Protein AF-A0A3Q0J6C9-F1 (afdb_monomer_lite)

Sequence (181 aa):
MTAKGCLFQTIAQSQFVSGPNVGDMFIWMPKEHLYVVVYLVTVMHSMQAGYMDKAQKYTDKALLQIEKLKIVDNKPILSVFQLMLLEHIVMCRLVMGNKSIALQEMSQVISLCHQHPPLLVTHRPQLHTLLGLYAMSMNCMEAAEAQFTAALRLSQERELWTFANLNLAIVYLLALFAKVG

Radius of gyration: 17.39 Å; chains: 1; bounding box: 53×28×51 Å

InterPro domains:
  IPR011990 Tetratricopeptide-like helical domain superfamily [G3DSA:1.25.40.10] (35-175)
  IPR011990 Tetratricopeptide-like helical domain superfamily [SSF48452] (46-173)
  IPR019440 Chromatid cohesion factor MAU2 [PF10345] (26-171)
  IPR019440 Chromatid cohesion factor MAU2 [PTHR21394] (14-175)

Foldseek 3Di:
DPLVVCVVCLLVVPPPQDDPDPVSNPCRDPPLVVLLVVLLVQLVVCVVVVNLVSNVVSLVVSVVSLVVVCVVPNDPVSLVSNLSSLLSNLVSCLVVLVLVVSVVSLVVNVVSCVVPVVCCLVCVLSNLQSQLSSCVSVVVLVSNLVSLVSSCVSDPDPVSNVVSVVSNVVSVVVVVVVVPD

Structure (mmCIF, N/CA/C/O backbone):
data_AF-A0A3Q0J6C9-F1
#
_entry.id   AF-A0A3Q0J6C9-F1
#
loop_
_atom_site.group_PDB
_atom_site.id
_atom_site.type_symbol
_atom_site.label_atom_id
_atom_site.label_alt_id
_atom_site.label_comp_id
_atom_site.label_asym_id
_atom_site.label_entity_id
_atom_site.label_seq_id
_atom_site.pdbx_PDB_ins_code
_atom_site.Cartn_x
_atom_site.Cartn_y
_atom_site.Cartn_z
_atom_site.occupancy
_atom_site.B_iso_or_equiv
_atom_site.auth_seq_id
_atom_site.auth_comp_id
_atom_site.auth_asym_id
_atom_site.auth_atom_id
_atom_site.pdbx_PDB_model_num
ATOM 1 N N . MET A 1 1 ? 0.441 11.349 -5.020 1.00 43.16 1 MET A N 1
ATOM 2 C CA . MET A 1 1 ? -0.636 10.578 -4.363 1.00 43.16 1 MET A CA 1
ATOM 3 C C . MET A 1 1 ? -1.358 11.514 -3.422 1.00 43.16 1 MET A C 1
ATOM 5 O O . MET A 1 1 ? -0.793 11.869 -2.397 1.00 43.16 1 MET A O 1
ATOM 9 N N . THR A 1 2 ? -2.549 11.992 -3.759 1.00 37.34 2 THR A N 1
ATOM 10 C CA . THR A 1 2 ? -3.310 12.860 -2.856 1.00 37.34 2 THR A CA 1
ATOM 11 C C . THR A 1 2 ? -4.048 11.980 -1.859 1.00 37.34 2 THR A C 1
ATOM 13 O O . THR A 1 2 ? -5.250 11.782 -1.912 1.00 37.34 2 THR A O 1
ATOM 16 N N . ALA A 1 3 ? -3.273 11.502 -0.884 1.00 43.09 3 ALA A N 1
ATOM 17 C CA . ALA A 1 3 ? -3.651 10.809 0.346 1.00 43.09 3 ALA A CA 1
ATOM 18 C C . ALA A 1 3 ? -5.020 11.174 0.962 1.00 43.09 3 ALA A C 1
ATOM 20 O O . ALA A 1 3 ? -5.646 10.358 1.629 1.00 43.09 3 ALA A O 1
ATOM 21 N N . LYS A 1 4 ? -5.493 12.401 0.736 1.00 39.81 4 LYS A N 1
ATOM 22 C CA . LYS A 1 4 ? -6.787 12.901 1.192 1.00 39.81 4 LYS A CA 1
ATOM 23 C C . LYS A 1 4 ? -7.978 12.279 0.451 1.00 39.81 4 LYS A C 1
ATOM 25 O O . LYS A 1 4 ? -8.941 11.928 1.116 1.00 39.81 4 LYS A O 1
ATOM 30 N N . GLY A 1 5 ? -7.926 12.109 -0.873 1.00 39.78 5 GLY A N 1
ATOM 31 C CA . GLY A 1 5 ? -9.060 11.587 -1.649 1.00 39.78 5 GLY A CA 1
ATOM 32 C C . GLY A 1 5 ? -9.396 10.147 -1.259 1.00 39.78 5 GLY A C 1
ATOM 33 O O . GLY A 1 5 ? -10.501 9.863 -0.808 1.00 39.78 5 GLY A O 1
ATOM 34 N N . CYS A 1 6 ? -8.389 9.270 -1.300 1.00 47.00 6 CYS A N 1
ATOM 35 C CA . CYS A 1 6 ? -8.535 7.855 -0.956 1.00 47.00 6 CYS A CA 1
ATOM 36 C C . CYS A 1 6 ? -8.915 7.631 0.520 1.00 47.00 6 CYS A C 1
ATOM 38 O O . CYS A 1 6 ? -9.760 6.791 0.808 1.00 47.00 6 CYS A O 1
ATOM 40 N N . LEU A 1 7 ? -8.368 8.409 1.465 1.00 55.19 7 LEU A N 1
ATOM 41 C CA . LEU A 1 7 ? -8.702 8.276 2.889 1.00 55.19 7 LEU A CA 1
ATOM 42 C C . LEU A 1 7 ? -10.156 8.657 3.188 1.00 55.19 7 LEU A C 1
ATOM 44 O O . LEU A 1 7 ? -10.863 7.885 3.828 1.00 55.19 7 LEU A O 1
ATOM 48 N N . PHE A 1 8 ? -10.619 9.817 2.714 1.00 51.31 8 PHE A N 1
ATOM 49 C CA . PHE A 1 8 ? -12.002 10.243 2.942 1.00 51.31 8 PHE A CA 1
ATOM 50 C C . PHE A 1 8 ? -13.001 9.356 2.196 1.00 51.31 8 PHE A C 1
ATOM 52 O O . PHE A 1 8 ? -14.048 9.049 2.751 1.00 51.31 8 PHE A O 1
ATOM 59 N N . GLN A 1 9 ? -12.671 8.894 0.989 1.00 49.59 9 GLN A N 1
ATOM 60 C CA . GLN A 1 9 ? -13.521 7.995 0.209 1.00 49.59 9 GLN A CA 1
ATOM 61 C C . GLN A 1 9 ? -13.589 6.595 0.832 1.00 49.59 9 GLN A C 1
ATOM 63 O O . GLN A 1 9 ? -14.680 6.056 0.976 1.00 49.59 9 GLN A O 1
ATOM 68 N N . THR A 1 10 ? -12.470 6.057 1.327 1.00 51.88 10 THR A N 1
ATOM 69 C CA . THR A 1 10 ? -12.436 4.767 2.043 1.00 51.88 10 THR A CA 1
ATOM 70 C C . THR A 1 10 ? -13.189 4.842 3.376 1.00 51.88 10 THR A C 1
ATOM 72 O O . THR A 1 10 ? -13.945 3.929 3.708 1.00 51.88 10 THR A O 1
ATOM 75 N N . ILE A 1 11 ? -13.047 5.945 4.125 1.00 55.62 11 ILE A N 1
ATOM 76 C CA . ILE A 1 11 ? -13.793 6.189 5.374 1.00 55.62 11 ILE A CA 1
ATOM 77 C C . ILE A 1 11 ? -15.290 6.420 5.101 1.00 55.62 11 ILE A C 1
ATOM 79 O O . ILE A 1 11 ? -16.121 5.954 5.868 1.00 55.62 11 ILE A O 1
ATOM 83 N N . ALA A 1 12 ? -15.657 7.106 4.015 1.00 49.06 12 ALA A N 1
ATOM 84 C CA . ALA A 1 12 ? -17.055 7.367 3.664 1.00 49.06 12 ALA A CA 1
ATOM 85 C C . ALA A 1 12 ? -17.769 6.142 3.062 1.00 49.06 12 ALA A C 1
ATOM 87 O O . ALA A 1 12 ? -18.968 5.970 3.264 1.00 49.06 12 ALA A O 1
ATOM 88 N N . GLN A 1 13 ? -17.050 5.288 2.326 1.00 47.22 13 GLN A N 1
ATOM 89 C CA . GLN A 1 13 ? -17.581 4.044 1.756 1.00 47.22 13 GLN A CA 1
ATOM 90 C C . GLN A 1 13 ? -17.676 2.914 2.787 1.00 47.22 13 GLN A C 1
ATOM 92 O O . GLN A 1 13 ? -18.480 1.994 2.623 1.00 47.22 13 GLN A O 1
ATOM 97 N N . SER A 1 14 ? -16.894 2.968 3.869 1.00 50.50 14 SER A N 1
ATOM 98 C CA . SER A 1 14 ? -17.148 2.118 5.027 1.00 50.50 14 SER A CA 1
ATOM 99 C C . SER A 1 14 ? -18.405 2.654 5.720 1.00 50.50 14 SER A C 1
ATOM 101 O O . SER A 1 14 ? -18.372 3.705 6.342 1.00 50.50 14 SER A O 1
ATOM 103 N N . GLN A 1 15 ? -19.529 1.942 5.572 1.00 46.94 15 GLN A N 1
ATOM 104 C CA . GLN A 1 15 ? -20.904 2.263 6.023 1.00 46.94 15 GLN A CA 1
ATOM 105 C C . GLN A 1 15 ? -21.091 2.580 7.534 1.00 46.94 15 GLN A C 1
ATOM 107 O O . GLN A 1 15 ? -22.192 2.492 8.064 1.00 46.94 15 GLN A O 1
ATOM 112 N N . PHE A 1 16 ? -20.041 2.941 8.264 1.00 49.75 16 PHE A N 1
ATOM 113 C CA . PHE A 1 16 ? -20.002 3.109 9.715 1.00 49.75 16 PHE A CA 1
ATOM 114 C C . PHE A 1 16 ? -20.104 4.568 10.191 1.00 49.75 16 PHE A C 1
ATOM 116 O O . PHE A 1 16 ? -20.020 4.807 11.394 1.00 49.75 16 PHE A O 1
ATOM 123 N N . VAL A 1 17 ? -20.277 5.541 9.287 1.00 49.84 17 VAL A N 1
ATOM 124 C CA . VAL A 1 17 ? -20.219 6.985 9.615 1.00 49.84 17 VAL A CA 1
ATOM 125 C C . VAL A 1 17 ? -21.608 7.649 9.677 1.00 49.84 17 VAL A C 1
ATOM 127 O O . VAL A 1 17 ? -21.715 8.849 9.905 1.00 49.84 17 VAL A O 1
ATOM 130 N N . SER A 1 18 ? -22.705 6.905 9.506 1.00 41.56 18 SER A N 1
ATOM 131 C CA . SER A 1 18 ? -24.052 7.495 9.435 1.00 41.56 18 SER A CA 1
ATOM 132 C C . SER A 1 18 ? -25.012 6.849 10.433 1.00 41.56 18 SER A C 1
ATOM 134 O O . SER A 1 18 ? -25.461 5.723 10.233 1.00 41.56 18 SER A O 1
ATOM 136 N N . GLY A 1 19 ? -25.340 7.571 11.508 1.00 43.91 19 GLY A N 1
ATOM 137 C CA . GLY A 1 19 ? -26.526 7.281 12.317 1.00 43.91 19 GLY A CA 1
ATOM 138 C C . GLY A 1 19 ? -27.818 7.603 11.544 1.00 43.91 19 GLY A C 1
ATOM 139 O O . GLY A 1 19 ? -27.776 8.355 10.569 1.00 43.91 19 GLY A O 1
ATOM 140 N N . PRO A 1 20 ? -28.978 7.053 11.948 1.00 47.91 20 PRO A N 1
ATOM 141 C CA . PRO A 1 20 ? -30.250 7.245 11.245 1.00 47.91 20 PRO A CA 1
ATOM 142 C C . PRO A 1 20 ? -30.817 8.673 11.351 1.00 47.91 20 PRO A C 1
ATOM 144 O O . PRO A 1 20 ? -31.734 9.014 10.607 1.00 47.91 20 PRO A O 1
ATOM 147 N N . ASN A 1 21 ? -30.292 9.516 12.250 1.00 50.00 21 ASN A N 1
ATOM 148 C CA . ASN A 1 21 ? -30.749 10.892 12.435 1.00 50.00 21 ASN A CA 1
ATOM 149 C C . ASN A 1 21 ? -29.795 11.911 11.798 1.00 50.00 21 ASN A C 1
ATOM 151 O O . ASN A 1 21 ? -28.580 11.836 11.953 1.00 50.00 21 ASN A O 1
ATOM 155 N N . VAL A 1 22 ? -30.362 12.957 11.191 1.00 50.56 22 VAL A N 1
ATOM 156 C CA . VAL A 1 22 ? -29.629 14.114 10.631 1.00 50.56 22 VAL A CA 1
ATOM 157 C C . VAL A 1 22 ? -28.767 14.825 11.694 1.00 50.56 22 VAL A C 1
ATOM 159 O O . VAL A 1 22 ? -27.737 15.406 11.370 1.00 50.56 22 VAL A O 1
ATOM 162 N N . GLY A 1 23 ? -29.143 14.737 12.977 1.00 46.81 23 GLY A N 1
ATOM 163 C CA . GLY A 1 23 ? -28.365 15.256 14.112 1.00 46.81 23 GLY A CA 1
ATOM 164 C C . GLY A 1 23 ? -27.163 14.394 14.526 1.00 46.81 23 GLY A C 1
ATOM 165 O O . GLY A 1 23 ? -26.231 14.918 15.131 1.00 46.81 23 GLY A O 1
ATOM 166 N N . ASP A 1 24 ? -27.134 13.113 14.140 1.00 48.19 24 ASP A N 1
ATOM 167 C CA . ASP A 1 24 ? -26.001 12.203 14.379 1.00 48.19 24 ASP A CA 1
ATOM 168 C C . ASP A 1 24 ? -24.910 12.343 13.299 1.00 48.19 24 ASP A C 1
ATOM 170 O O . ASP A 1 24 ? -23.826 11.775 13.434 1.00 48.19 24 ASP A O 1
ATOM 174 N N . MET A 1 25 ? -25.145 13.159 12.258 1.00 43.62 25 MET A N 1
ATOM 175 C CA . MET A 1 25 ? -24.165 13.478 11.204 1.00 43.62 25 MET A CA 1
ATOM 176 C C . MET A 1 25 ? -22.872 14.133 11.728 1.00 43.62 25 MET A C 1
ATOM 178 O O . MET A 1 25 ? -21.907 14.246 10.973 1.00 43.62 25 MET A O 1
ATOM 182 N N . PHE A 1 26 ? -22.831 14.576 12.992 1.00 41.78 26 PHE A N 1
ATOM 183 C CA . PHE A 1 26 ? -21.699 15.308 13.576 1.00 41.78 26 PHE A CA 1
ATOM 184 C C . PHE A 1 26 ? -20.803 14.506 14.532 1.00 41.78 26 PHE A C 1
ATOM 186 O O . PHE A 1 26 ? -19.793 15.046 14.986 1.00 41.78 26 PHE A O 1
ATOM 193 N N . ILE A 1 27 ? -21.070 13.220 14.793 1.00 51.16 27 ILE A N 1
ATOM 194 C CA . ILE A 1 27 ? -20.068 12.353 15.442 1.00 51.16 27 ILE A CA 1
ATOM 195 C C . ILE A 1 27 ? -19.232 11.697 14.342 1.00 51.16 27 ILE A C 1
ATOM 197 O O . ILE A 1 27 ? -19.402 10.530 14.010 1.00 51.16 27 ILE A O 1
ATOM 201 N N . TRP A 1 28 ? -18.330 12.482 13.744 1.00 65.88 28 TRP A N 1
ATOM 202 C CA . TRP A 1 28 ? -17.518 12.049 12.600 1.00 65.88 28 TRP A CA 1
ATOM 203 C C . TRP A 1 28 ? -16.684 10.792 12.915 1.00 65.88 28 TRP A C 1
ATOM 205 O O . TRP A 1 28 ? -16.526 9.935 12.049 1.00 65.88 28 TRP A O 1
ATOM 215 N N . MET A 1 29 ? -16.171 10.663 14.153 1.00 74.19 29 MET A N 1
ATOM 216 C CA . MET A 1 29 ? -15.417 9.496 14.640 1.00 74.19 29 MET A CA 1
ATOM 217 C C . MET A 1 29 ? -15.108 9.602 16.156 1.00 74.19 29 MET A C 1
ATOM 219 O O . MET A 1 29 ? -14.862 10.716 16.626 1.00 74.19 29 MET A O 1
ATOM 223 N N . PRO A 1 30 ? -15.034 8.501 16.941 1.00 83.81 30 PRO A N 1
ATOM 224 C CA . PRO A 1 30 ? -14.549 8.555 18.327 1.00 83.81 30 PRO A CA 1
ATOM 225 C C . PRO A 1 30 ? -13.106 9.075 18.420 1.00 83.81 30 PRO A C 1
ATOM 227 O O . PRO A 1 30 ? -12.284 8.811 17.535 1.00 83.81 30 PRO A O 1
ATOM 230 N N . LYS A 1 31 ? -12.772 9.771 19.515 1.00 86.12 31 LYS A N 1
ATOM 231 C CA . LYS A 1 31 ? -11.470 10.437 19.715 1.00 86.12 31 LYS A CA 1
ATOM 232 C C . LYS A 1 31 ? -10.288 9.480 19.531 1.00 86.12 31 LYS A C 1
ATOM 234 O O . LYS A 1 31 ? -9.266 9.848 18.960 1.00 86.12 31 LYS A O 1
ATOM 239 N N . GLU A 1 32 ? -10.436 8.245 19.985 1.00 88.38 32 GLU A N 1
ATOM 240 C CA . GLU A 1 32 ? -9.412 7.203 19.948 1.00 88.38 32 GLU A CA 1
ATOM 241 C C . GLU A 1 32 ? -9.055 6.801 18.515 1.00 88.38 32 GLU A C 1
ATOM 243 O O . GLU A 1 32 ? -7.884 6.616 18.185 1.00 88.38 32 GLU A O 1
ATOM 248 N N . HIS A 1 33 ? -10.064 6.716 17.651 1.00 89.00 33 HIS A N 1
ATOM 249 C CA . HIS A 1 33 ? -9.903 6.392 16.238 1.00 89.00 33 HIS A CA 1
ATOM 250 C C . HIS A 1 33 ? -9.352 7.599 15.464 1.00 89.00 33 HIS A C 1
ATOM 252 O O . HIS A 1 33 ? -8.507 7.435 14.584 1.00 89.00 33 HIS A O 1
ATOM 258 N N . LEU A 1 34 ? -9.735 8.821 15.855 1.00 89.12 34 LEU A N 1
ATOM 259 C CA . LEU A 1 34 ? -9.190 10.052 15.281 1.00 89.12 34 LEU A CA 1
ATOM 260 C C . LEU A 1 34 ? -7.666 10.160 15.471 1.00 89.12 34 LEU A C 1
ATOM 262 O O . LEU A 1 34 ? -6.970 10.610 14.563 1.00 89.12 34 LEU A O 1
ATOM 266 N N . TYR A 1 35 ? -7.119 9.692 16.600 1.00 91.25 35 TYR A N 1
ATOM 267 C CA . TYR A 1 35 ? -5.663 9.617 16.789 1.00 91.25 35 TYR A CA 1
ATOM 268 C C . TYR A 1 35 ? -4.975 8.747 15.727 1.00 91.25 35 TYR A C 1
ATOM 270 O O . TYR A 1 35 ? -3.920 9.126 15.215 1.00 91.25 35 TYR A O 1
ATOM 278 N N . VAL A 1 36 ? -5.576 7.610 15.363 1.00 93.44 36 VAL A N 1
ATOM 279 C CA . VAL A 1 36 ? -5.050 6.724 14.311 1.00 93.44 36 VAL A CA 1
ATOM 280 C C . VAL A 1 36 ? -5.084 7.426 12.953 1.00 93.44 36 VAL A C 1
ATOM 282 O O . VAL A 1 36 ? -4.093 7.392 12.225 1.00 93.44 36 VAL A O 1
ATOM 285 N N . VAL A 1 37 ? -6.173 8.137 12.642 1.00 90.94 37 VAL A N 1
ATOM 286 C CA . VAL A 1 37 ? -6.300 8.930 11.406 1.00 90.94 37 VAL A CA 1
ATOM 287 C C . VAL A 1 37 ? -5.206 9.997 11.314 1.00 90.94 37 VAL A C 1
ATOM 289 O O . VAL A 1 37 ? -4.580 10.149 10.265 1.00 90.94 37 VAL A O 1
ATOM 292 N N . VAL A 1 38 ? -4.918 10.708 12.408 1.00 92.75 38 VAL A N 1
ATOM 293 C CA . VAL A 1 38 ? -3.838 11.709 12.446 1.00 92.75 38 VAL A CA 1
ATOM 294 C C . VAL A 1 38 ? -2.482 11.069 12.152 1.00 92.75 38 VAL A C 1
ATOM 296 O O . VAL A 1 38 ? -1.696 11.626 11.377 1.00 92.75 38 VAL A O 1
ATOM 299 N N . TYR A 1 39 ? -2.197 9.892 12.718 1.00 95.94 39 TYR A N 1
ATOM 300 C CA . TYR A 1 39 ? -0.969 9.176 12.385 1.00 95.94 39 TYR A CA 1
ATOM 301 C C . TYR A 1 39 ? -0.925 8.750 10.922 1.00 95.94 39 TYR A C 1
ATOM 303 O O . TYR A 1 39 ? 0.090 8.989 10.274 1.00 95.94 39 TYR A O 1
ATOM 311 N N . LEU A 1 40 ? -2.013 8.208 10.378 1.00 93.31 40 LEU A N 1
ATOM 312 C CA . LEU A 1 40 ? -2.081 7.801 8.977 1.00 93.31 40 LEU A CA 1
ATOM 313 C C . LEU A 1 40 ? -1.809 8.982 8.031 1.00 93.31 40 LEU A C 1
ATOM 315 O O . LEU A 1 40 ? -0.933 8.895 7.173 1.00 93.31 40 LEU A O 1
ATOM 319 N N . VAL A 1 41 ? -2.451 10.133 8.252 1.00 90.62 41 VAL A N 1
ATOM 320 C CA . VAL A 1 41 ? -2.174 11.362 7.483 1.00 90.62 41 VAL A CA 1
ATOM 321 C C . VAL A 1 41 ? -0.708 11.792 7.624 1.00 90.62 41 VAL A C 1
ATOM 323 O O . VAL A 1 41 ? -0.076 12.191 6.643 1.00 90.62 41 VAL A O 1
ATOM 326 N N . THR A 1 42 ? -0.139 11.672 8.826 1.00 94.75 42 THR A N 1
ATOM 327 C CA . THR A 1 42 ? 1.271 12.003 9.091 1.00 94.75 42 THR A CA 1
ATOM 328 C C . THR A 1 42 ? 2.228 11.083 8.331 1.00 94.75 42 THR A C 1
ATOM 330 O O . THR A 1 42 ? 3.221 11.567 7.780 1.00 94.75 42 THR A O 1
ATOM 333 N N . VAL A 1 43 ? 1.939 9.779 8.268 1.00 95.56 43 VAL A N 1
ATOM 334 C CA . VAL A 1 43 ? 2.703 8.791 7.489 1.00 95.56 43 VAL A CA 1
ATOM 335 C C . VAL A 1 43 ? 2.689 9.181 6.016 1.00 95.56 43 VAL A C 1
ATOM 337 O O . VAL A 1 43 ? 3.749 9.366 5.419 1.00 95.56 43 VAL A O 1
ATOM 340 N N . MET A 1 44 ? 1.500 9.404 5.458 1.00 91.31 44 MET A N 1
ATOM 341 C CA . MET A 1 44 ? 1.319 9.738 4.046 1.00 91.31 44 MET A CA 1
ATOM 342 C C . MET A 1 44 ? 2.057 11.023 3.656 1.00 91.31 44 MET A C 1
ATOM 344 O O . MET A 1 44 ? 2.762 11.056 2.647 1.00 91.31 44 MET A O 1
ATOM 348 N N . HIS A 1 45 ? 1.946 12.070 4.476 1.00 88.19 45 HIS A N 1
ATOM 349 C CA . HIS A 1 45 ? 2.650 13.328 4.243 1.00 88.19 45 HIS A CA 1
ATOM 350 C C . HIS A 1 45 ? 4.172 13.163 4.356 1.00 88.19 45 HIS A C 1
ATOM 352 O O . HIS A 1 45 ? 4.921 13.699 3.543 1.00 88.19 45 HIS A O 1
ATOM 358 N N . SER A 1 46 ? 4.645 12.401 5.346 1.00 93.31 46 SER A N 1
ATOM 359 C CA . SER A 1 46 ? 6.081 12.157 5.532 1.00 93.31 46 SER A CA 1
ATOM 360 C C . SER A 1 46 ? 6.677 11.395 4.348 1.00 93.31 46 SER A C 1
ATOM 362 O O . SER A 1 46 ? 7.743 11.771 3.875 1.00 93.31 46 SER A O 1
ATOM 364 N N . MET A 1 47 ? 5.970 10.391 3.819 1.00 93.56 47 MET A N 1
ATOM 365 C CA . MET A 1 47 ? 6.398 9.667 2.618 1.00 93.56 47 MET A CA 1
ATOM 366 C C . MET A 1 47 ? 6.485 10.577 1.393 1.00 93.56 47 MET A C 1
ATOM 368 O O . MET A 1 47 ? 7.470 10.529 0.664 1.00 93.56 47 MET A O 1
ATOM 372 N N . GLN A 1 48 ? 5.483 11.434 1.179 1.00 87.94 48 GLN A N 1
ATOM 373 C CA . GLN A 1 48 ? 5.481 12.380 0.056 1.00 87.94 48 GLN A CA 1
ATOM 374 C C . GLN A 1 48 ? 6.629 13.390 0.142 1.00 87.94 48 GLN A C 1
ATOM 376 O O . GLN A 1 48 ? 7.184 13.770 -0.882 1.00 87.94 48 GLN A O 1
ATOM 381 N N . ALA A 1 49 ? 7.004 13.788 1.358 1.00 91.88 49 ALA A N 1
ATOM 382 C CA . ALA A 1 49 ? 8.138 14.670 1.612 1.00 91.88 49 ALA A CA 1
ATOM 383 C C . ALA A 1 49 ? 9.505 13.957 1.570 1.00 91.88 49 ALA A C 1
ATOM 385 O O . ALA A 1 49 ? 10.527 14.596 1.803 1.00 91.88 49 ALA A O 1
ATOM 386 N N . GLY A 1 50 ? 9.551 12.642 1.320 1.00 91.31 50 GLY A N 1
ATOM 387 C CA . GLY A 1 50 ? 10.799 11.871 1.314 1.00 91.31 50 GLY A CA 1
ATOM 388 C C . GLY A 1 50 ? 11.297 11.444 2.702 1.00 91.31 50 GLY A C 1
ATOM 389 O O . GLY A 1 50 ? 12.326 10.784 2.810 1.00 91.31 50 GLY A O 1
ATOM 390 N N . TYR A 1 51 ? 10.578 11.771 3.779 1.00 96.06 51 TYR A N 1
ATOM 391 C CA . TYR A 1 51 ? 10.961 11.454 5.158 1.00 96.06 51 TYR A CA 1
ATOM 392 C C . TYR A 1 51 ? 10.550 10.025 5.547 1.00 96.06 51 TYR A C 1
ATOM 394 O O . TYR A 1 51 ? 9.670 9.815 6.387 1.00 96.06 51 TYR A O 1
ATOM 402 N N . MET A 1 52 ? 11.196 9.032 4.932 1.00 94.31 52 MET A N 1
ATOM 403 C CA . MET A 1 52 ? 10.841 7.612 5.064 1.00 94.31 52 MET A CA 1
ATOM 404 C C . MET A 1 52 ? 11.016 7.068 6.489 1.00 94.31 52 MET A C 1
ATOM 406 O O . MET A 1 52 ? 10.136 6.364 6.983 1.00 94.31 52 MET A O 1
ATOM 410 N N . ASP A 1 53 ? 12.079 7.454 7.198 1.00 95.56 53 ASP A N 1
ATOM 411 C CA . ASP A 1 53 ? 12.291 7.045 8.598 1.00 95.56 53 ASP A CA 1
ATOM 412 C C . ASP A 1 53 ? 11.200 7.598 9.520 1.00 95.56 53 ASP A C 1
ATOM 414 O O . ASP A 1 53 ? 10.701 6.924 10.425 1.00 95.56 53 ASP A O 1
ATOM 418 N N . LYS A 1 54 ? 10.773 8.838 9.251 1.00 96.12 54 LYS A N 1
ATOM 419 C CA . LYS A 1 54 ? 9.665 9.468 9.966 1.00 96.12 54 LYS A CA 1
ATOM 420 C C . LYS A 1 54 ? 8.363 8.723 9.683 1.00 96.12 54 LYS A C 1
ATOM 422 O O . LYS A 1 54 ? 7.635 8.430 10.626 1.00 96.12 54 LYS A O 1
ATOM 427 N N . ALA A 1 55 ? 8.090 8.390 8.420 1.00 95.69 55 ALA A N 1
ATOM 428 C CA . ALA A 1 55 ? 6.913 7.617 8.039 1.00 95.69 55 ALA A CA 1
ATOM 429 C C . ALA A 1 55 ? 6.854 6.276 8.785 1.00 95.69 55 ALA A C 1
ATOM 431 O O . ALA A 1 55 ? 5.847 5.996 9.424 1.00 95.69 55 ALA A O 1
ATOM 432 N N . GLN A 1 56 ? 7.950 5.512 8.813 1.00 96.50 56 GLN A N 1
ATOM 433 C CA . GLN A 1 56 ? 8.020 4.248 9.559 1.00 96.50 56 GLN A CA 1
ATOM 434 C C . GLN A 1 56 ? 7.712 4.431 11.045 1.00 96.50 56 GLN A C 1
ATOM 436 O O . GLN A 1 56 ? 6.818 3.781 11.577 1.00 96.50 56 GLN A O 1
ATOM 441 N N . LYS A 1 57 ? 8.374 5.393 11.698 1.00 97.62 57 LYS A N 1
ATOM 442 C CA . LYS A 1 57 ? 8.174 5.658 13.127 1.00 97.62 57 LYS A CA 1
ATOM 443 C C . LYS A 1 57 ? 6.719 5.988 13.472 1.00 97.62 57 LYS A C 1
ATOM 445 O O . LYS A 1 57 ? 6.261 5.665 14.568 1.00 97.62 57 LYS A O 1
ATOM 450 N N . TYR A 1 58 ? 5.997 6.684 12.592 1.00 97.75 58 TYR A N 1
ATOM 451 C CA . TYR A 1 58 ? 4.577 6.971 12.809 1.00 97.75 58 TYR A CA 1
ATOM 452 C C . TYR A 1 58 ? 3.673 5.785 12.469 1.00 97.75 58 TYR A C 1
ATOM 454 O O . TYR A 1 58 ? 2.665 5.617 13.153 1.00 97.75 58 TYR A O 1
ATOM 462 N N . THR A 1 59 ? 4.048 4.940 11.507 1.00 97.44 59 THR A N 1
ATOM 463 C CA . THR A 1 59 ? 3.368 3.663 11.257 1.00 97.44 59 THR A CA 1
ATOM 464 C C . THR A 1 59 ? 3.428 2.763 12.487 1.00 97.44 59 THR A C 1
ATOM 466 O O . THR A 1 59 ? 2.380 2.316 12.942 1.00 97.44 59 THR A O 1
ATOM 469 N N . ASP A 1 60 ? 4.602 2.585 13.099 1.00 97.31 60 ASP A N 1
ATOM 470 C CA . ASP A 1 60 ? 4.762 1.735 14.289 1.00 97.31 60 ASP A CA 1
ATOM 471 C C . ASP A 1 60 ? 3.885 2.222 15.453 1.00 97.31 60 ASP A C 1
ATOM 473 O O . ASP A 1 60 ? 3.198 1.444 16.115 1.00 97.31 60 ASP A O 1
ATOM 477 N N . LYS A 1 61 ? 3.843 3.544 15.672 1.00 97.50 61 LYS A N 1
ATOM 478 C CA . LYS A 1 61 ? 2.966 4.156 16.683 1.00 97.50 61 LYS A CA 1
ATOM 479 C C . LYS A 1 61 ? 1.488 3.922 16.387 1.00 97.50 61 LYS A C 1
ATOM 481 O O . LYS A 1 61 ? 0.716 3.689 17.315 1.00 97.50 61 LYS A O 1
ATOM 486 N N . ALA A 1 62 ? 1.092 4.015 15.120 1.00 97.50 62 ALA A N 1
ATOM 487 C CA . ALA A 1 62 ? -0.289 3.826 14.705 1.00 97.50 62 ALA A CA 1
ATOM 488 C C . ALA A 1 62 ? -0.730 2.366 14.848 1.00 97.50 62 ALA A C 1
ATOM 490 O O . ALA A 1 62 ? -1.809 2.117 15.377 1.00 97.50 62 ALA A O 1
ATOM 491 N N . LEU A 1 63 ? 0.116 1.414 14.446 1.00 97.31 63 LEU A N 1
ATOM 492 C CA . LEU A 1 63 ? -0.148 -0.017 14.594 1.00 97.31 63 LEU A CA 1
ATOM 493 C C . LEU A 1 63 ? -0.251 -0.411 16.071 1.00 97.31 63 LEU A C 1
ATOM 495 O O . LEU A 1 63 ? -1.239 -1.029 16.458 1.00 97.31 63 LEU A O 1
ATOM 499 N N . LEU A 1 64 ? 0.671 0.061 16.918 1.00 97.25 64 LEU A N 1
ATOM 500 C CA . LEU A 1 64 ? 0.591 -0.158 18.365 1.00 97.25 64 LEU A CA 1
ATOM 501 C C . LEU A 1 64 ? -0.699 0.424 18.966 1.00 97.25 64 LEU A C 1
ATOM 503 O O . LEU A 1 64 ? -1.300 -0.164 19.865 1.00 97.25 64 LEU A O 1
ATOM 507 N N . GLN A 1 65 ? -1.135 1.594 18.492 1.00 96.06 65 GLN A N 1
ATOM 508 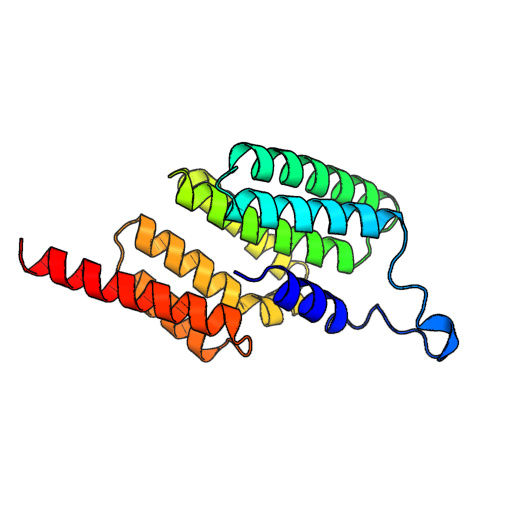C CA . GLN A 1 65 ? -2.396 2.186 18.933 1.00 96.06 65 GLN A CA 1
ATOM 509 C C . GLN A 1 65 ? -3.600 1.356 18.473 1.00 96.06 65 GLN A C 1
ATOM 511 O O . GLN A 1 65 ? -4.523 1.151 19.257 1.00 96.06 65 GLN A O 1
ATOM 516 N N . ILE A 1 66 ? -3.591 0.849 17.238 1.00 96.56 66 ILE A N 1
ATOM 517 C CA . ILE A 1 66 ? -4.637 -0.038 16.718 1.00 96.56 66 ILE A CA 1
ATOM 518 C C . ILE A 1 66 ? -4.724 -1.317 17.552 1.00 96.56 66 ILE A C 1
ATOM 520 O O . ILE A 1 66 ? -5.823 -1.692 17.944 1.00 96.56 66 ILE A O 1
ATOM 524 N N . GLU A 1 67 ? -3.601 -1.961 17.870 1.00 96.31 67 GLU A N 1
ATOM 525 C CA . GLU A 1 67 ? -3.579 -3.174 18.698 1.00 96.31 67 GLU A CA 1
ATOM 526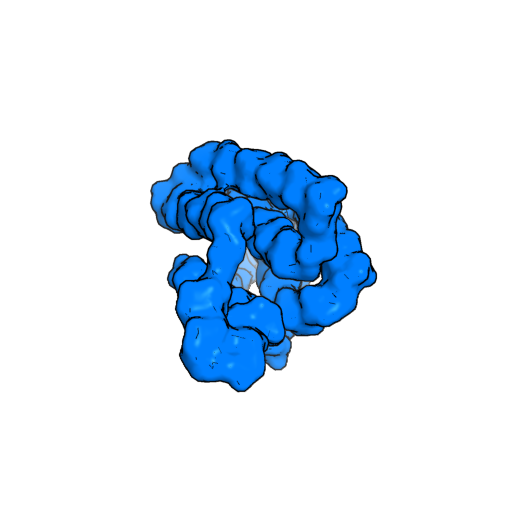 C C . GLU A 1 67 ? -4.214 -2.937 20.069 1.00 96.31 67 GLU A C 1
ATOM 528 O O . GLU A 1 67 ? -5.085 -3.698 20.490 1.00 96.31 67 GLU A O 1
ATOM 533 N N . LYS A 1 68 ? -3.860 -1.829 20.733 1.00 96.12 68 LYS A N 1
ATOM 534 C CA . LYS A 1 68 ? -4.479 -1.437 22.008 1.00 96.12 68 LYS A CA 1
ATOM 535 C C . LYS A 1 68 ? -5.987 -1.243 21.878 1.00 96.12 68 LYS A C 1
ATOM 537 O O . LYS A 1 68 ? -6.731 -1.686 22.747 1.00 96.12 68 LYS A O 1
ATOM 542 N N . LEU A 1 69 ? -6.439 -0.596 20.804 1.00 95.19 69 LEU A N 1
ATOM 543 C CA . LEU A 1 69 ? -7.865 -0.376 20.569 1.00 95.19 69 LEU A CA 1
ATOM 544 C C . LEU A 1 69 ? -8.604 -1.677 20.265 1.00 95.19 69 LEU A C 1
ATOM 546 O O . LEU A 1 69 ? -9.691 -1.863 20.794 1.00 95.19 69 LEU A O 1
ATOM 550 N N . LYS A 1 70 ? -8.001 -2.606 19.516 1.00 94.31 70 LYS A N 1
ATOM 551 C CA . LYS A 1 70 ? -8.594 -3.918 19.221 1.00 94.31 70 LYS A CA 1
ATOM 552 C C . LYS A 1 70 ? -8.818 -4.773 20.472 1.00 94.31 70 LYS A C 1
ATOM 554 O O . LYS A 1 70 ? -9.761 -5.556 20.487 1.00 94.31 70 LYS A O 1
ATOM 559 N N . ILE A 1 71 ? -7.986 -4.622 21.507 1.00 95.19 71 ILE A N 1
ATOM 560 C CA . ILE A 1 71 ? -8.177 -5.305 22.800 1.00 95.19 71 ILE A CA 1
ATOM 561 C C . ILE A 1 71 ? -9.418 -4.771 23.524 1.00 95.19 71 ILE A C 1
ATO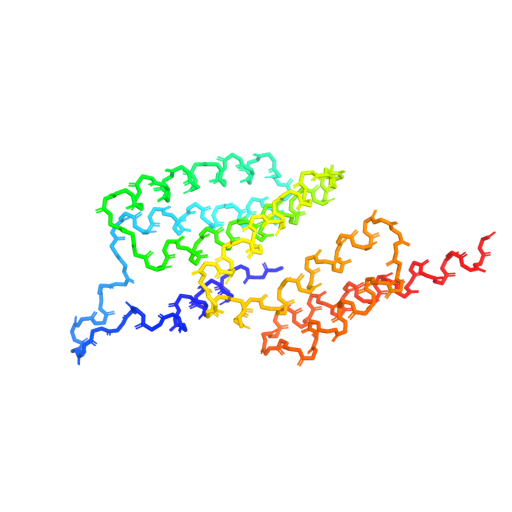M 563 O O . ILE A 1 71 ? -10.155 -5.544 24.128 1.00 95.19 71 ILE A O 1
ATOM 567 N N . VAL A 1 72 ? -9.633 -3.453 23.481 1.00 92.44 72 VAL A N 1
ATOM 568 C CA . VAL A 1 72 ? -10.754 -2.798 24.170 1.00 92.44 72 VAL A CA 1
ATOM 569 C C . VAL A 1 72 ? -12.059 -2.992 23.399 1.00 92.44 72 VAL A C 1
ATOM 571 O O . VAL A 1 72 ? -13.070 -3.365 23.986 1.00 92.44 72 VAL A O 1
ATOM 574 N N . ASP A 1 73 ? -12.038 -2.727 22.094 1.00 88.94 73 ASP A N 1
ATOM 575 C CA . ASP A 1 73 ? -13.190 -2.815 21.201 1.00 88.94 73 ASP A CA 1
ATOM 576 C C . ASP A 1 73 ? -12.718 -3.023 19.750 1.00 88.94 73 ASP A C 1
ATOM 578 O O . ASP A 1 73 ? -12.230 -2.106 19.079 1.00 88.94 73 ASP A O 1
ATOM 582 N N . ASN A 1 74 ? -12.843 -4.257 19.254 1.00 87.81 74 ASN A N 1
ATOM 583 C CA . ASN A 1 74 ? -12.362 -4.657 17.932 1.00 87.81 74 ASN A CA 1
ATOM 584 C C . ASN A 1 74 ? -13.316 -4.222 16.807 1.00 87.81 74 ASN A C 1
ATOM 586 O O . ASN A 1 74 ? -13.964 -5.045 16.154 1.00 87.81 74 ASN A O 1
ATOM 590 N N . LYS A 1 75 ? -13.392 -2.910 16.562 1.00 87.94 75 LYS A N 1
ATOM 591 C CA . LYS A 1 75 ? -14.214 -2.350 15.483 1.00 87.94 75 LYS A CA 1
ATOM 592 C C . LYS A 1 75 ? -13.606 -2.620 14.096 1.00 87.94 75 LYS A C 1
ATOM 594 O O . LYS A 1 75 ? -12.406 -2.410 13.912 1.00 87.94 75 LYS A O 1
ATOM 599 N N . PRO A 1 76 ? -14.419 -2.942 13.067 1.00 86.38 76 PRO A N 1
ATOM 600 C CA . PRO A 1 76 ? -13.937 -3.206 11.703 1.00 86.38 76 PRO A CA 1
ATOM 601 C C . PRO A 1 76 ? -13.094 -2.081 11.079 1.00 86.38 76 PRO A C 1
ATOM 603 O O . PRO A 1 76 ? -12.163 -2.352 10.322 1.00 86.38 76 PRO A O 1
ATOM 606 N N . ILE A 1 77 ? -13.375 -0.820 11.426 1.00 86.56 77 ILE A N 1
ATOM 607 C CA . ILE A 1 77 ? -12.627 0.353 10.941 1.00 86.56 77 ILE A CA 1
ATOM 608 C C . ILE A 1 77 ? -11.137 0.305 11.325 1.00 86.56 77 ILE A C 1
ATOM 610 O O . ILE A 1 77 ? -10.287 0.803 10.591 1.00 86.56 77 ILE A O 1
ATOM 614 N N . LEU A 1 78 ? -10.790 -0.353 12.437 1.00 91.69 78 LEU A N 1
ATOM 615 C CA . LEU A 1 78 ? -9.399 -0.533 12.849 1.00 91.69 78 LEU A CA 1
ATOM 616 C C . LEU A 1 78 ? -8.630 -1.420 11.864 1.00 91.69 78 LEU A C 1
ATOM 618 O O . LEU A 1 78 ? -7.464 -1.148 11.583 1.00 91.69 78 LEU A O 1
ATOM 622 N N . SER A 1 79 ? -9.276 -2.445 11.298 1.00 92.12 79 SER A N 1
ATOM 623 C CA . SER A 1 79 ? -8.674 -3.267 10.241 1.00 92.12 79 SER A CA 1
ATOM 624 C C . SER A 1 79 ? -8.517 -2.494 8.931 1.00 92.12 79 SER A C 1
ATOM 626 O O . SER A 1 79 ? -7.522 -2.690 8.242 1.00 92.12 79 SER A O 1
ATOM 628 N N . VAL A 1 80 ? -9.421 -1.559 8.617 1.00 90.56 80 VAL A N 1
ATOM 629 C CA . VAL A 1 80 ? -9.252 -0.648 7.467 1.00 90.56 80 VAL A CA 1
ATOM 630 C C . VAL A 1 80 ? -8.013 0.230 7.659 1.00 90.56 80 VAL A C 1
ATOM 632 O O . VAL A 1 80 ? -7.157 0.293 6.781 1.00 90.56 80 VAL A O 1
ATOM 635 N N . PHE A 1 81 ? -7.859 0.865 8.825 1.00 93.81 81 PHE A N 1
ATOM 636 C CA . PHE A 1 81 ? -6.681 1.693 9.104 1.00 93.81 81 PHE A CA 1
ATOM 637 C C . PHE A 1 81 ? -5.382 0.893 9.090 1.00 93.81 81 PHE A C 1
ATOM 639 O O . PHE A 1 81 ? -4.386 1.356 8.535 1.00 93.81 81 PHE A O 1
ATOM 646 N N . GLN A 1 82 ? -5.397 -0.311 9.666 1.00 96.00 82 GLN A N 1
ATOM 647 C CA . GLN A 1 82 ? -4.253 -1.215 9.636 1.00 96.00 82 GLN A CA 1
ATOM 648 C C . GLN A 1 82 ? -3.859 -1.550 8.196 1.00 96.00 82 GLN A C 1
ATOM 650 O O . GLN A 1 82 ? -2.685 -1.451 7.850 1.00 96.00 82 GLN A O 1
ATOM 655 N N . LEU A 1 83 ? -4.835 -1.881 7.348 1.00 94.12 83 LEU A N 1
ATOM 656 C CA . LEU A 1 83 ? -4.599 -2.174 5.940 1.00 94.12 83 LEU A CA 1
ATOM 657 C C . LEU A 1 83 ? -3.953 -0.984 5.222 1.00 94.12 83 LEU A C 1
ATOM 659 O O . LEU A 1 83 ? -2.910 -1.140 4.594 1.00 94.12 83 LEU A O 1
ATOM 663 N N . MET A 1 84 ? -4.507 0.219 5.389 1.00 92.94 84 MET A N 1
ATOM 664 C CA . MET A 1 84 ? -3.971 1.431 4.762 1.00 92.94 84 MET A CA 1
ATOM 665 C C . MET A 1 84 ? -2.538 1.748 5.211 1.00 92.94 84 MET A C 1
ATOM 667 O O . MET A 1 84 ? -1.712 2.162 4.395 1.00 92.94 84 MET A O 1
ATOM 671 N N . LEU A 1 85 ? -2.225 1.564 6.497 1.00 96.00 85 LEU A N 1
ATOM 672 C CA . LEU A 1 85 ? -0.868 1.736 7.024 1.00 96.00 85 LEU A CA 1
ATOM 673 C C . LEU A 1 85 ? 0.107 0.737 6.394 1.00 96.00 85 LEU A C 1
ATOM 675 O O . LEU A 1 85 ? 1.205 1.129 5.992 1.00 96.00 85 LEU A O 1
ATOM 679 N N . LEU A 1 86 ? -0.307 -0.527 6.271 1.00 96.25 86 LEU A N 1
ATOM 680 C CA . LEU A 1 86 ? 0.501 -1.579 5.660 1.00 96.25 86 LEU A CA 1
ATOM 681 C C . LEU A 1 86 ? 0.746 -1.317 4.164 1.00 96.25 86 LEU A C 1
ATOM 683 O O . LEU A 1 86 ? 1.867 -1.446 3.681 1.00 96.25 86 LEU A O 1
ATOM 687 N N . GLU A 1 87 ? -0.258 -0.864 3.416 1.00 94.62 87 GLU A N 1
ATOM 688 C CA . GLU A 1 87 ? -0.074 -0.503 2.004 1.00 94.62 87 GLU A CA 1
ATOM 689 C C . GLU A 1 87 ? 0.977 0.606 1.835 1.00 94.62 87 GLU A C 1
ATOM 691 O O . GLU A 1 87 ? 1.855 0.527 0.970 1.00 94.62 87 GLU A O 1
ATOM 696 N N . HIS A 1 88 ? 0.938 1.622 2.702 1.00 93.69 88 HIS A N 1
ATOM 697 C CA . HIS A 1 88 ? 1.899 2.723 2.689 1.00 93.69 88 HIS A CA 1
ATOM 698 C C . HIS A 1 88 ? 3.303 2.283 3.105 1.00 93.69 88 HIS A C 1
ATOM 700 O O . HIS A 1 88 ? 4.284 2.663 2.458 1.00 93.69 88 HIS A O 1
ATOM 706 N N . ILE A 1 89 ? 3.431 1.447 4.139 1.00 95.81 89 ILE A N 1
ATOM 707 C CA . ILE A 1 89 ? 4.750 0.982 4.568 1.00 95.81 89 ILE A CA 1
ATOM 708 C C . ILE A 1 89 ? 5.396 0.081 3.517 1.00 95.81 89 ILE A C 1
ATOM 710 O O . ILE A 1 89 ? 6.598 0.200 3.298 1.00 95.81 89 ILE A O 1
ATOM 714 N N . VAL A 1 90 ? 4.620 -0.729 2.790 1.00 96.88 90 VAL A N 1
ATOM 715 C CA . VAL A 1 90 ? 5.124 -1.512 1.654 1.00 96.88 90 VAL A CA 1
ATOM 716 C C . VAL A 1 90 ? 5.794 -0.604 0.621 1.00 96.88 90 VAL A C 1
ATOM 718 O O . VAL A 1 90 ? 6.946 -0.837 0.251 1.00 96.88 90 VAL A O 1
ATOM 721 N N . MET A 1 91 ? 5.118 0.467 0.193 1.00 94.81 91 MET A N 1
ATOM 722 C CA . MET A 1 91 ? 5.690 1.429 -0.758 1.00 94.81 91 MET A CA 1
ATOM 723 C C . MET A 1 91 ? 6.963 2.086 -0.204 1.00 94.81 91 MET A C 1
ATOM 725 O O . MET A 1 91 ? 7.955 2.207 -0.920 1.00 94.81 91 MET A O 1
ATOM 729 N N . CYS A 1 92 ? 6.969 2.449 1.081 1.00 95.19 92 CYS A N 1
ATOM 730 C CA . CYS A 1 92 ? 8.144 2.997 1.763 1.00 95.19 92 CYS A CA 1
ATOM 731 C C . CYS A 1 92 ? 9.335 2.018 1.723 1.00 95.19 92 CYS A C 1
ATOM 733 O O . CYS A 1 92 ? 10.442 2.391 1.333 1.00 95.19 92 CYS A O 1
ATOM 735 N N . ARG A 1 93 ? 9.106 0.737 2.044 1.00 96.06 93 ARG A N 1
ATOM 736 C CA . ARG A 1 93 ? 10.139 -0.310 2.009 1.00 96.06 93 ARG A CA 1
ATOM 737 C C . ARG A 1 93 ? 10.703 -0.512 0.607 1.00 96.06 93 ARG A C 1
ATOM 739 O O . ARG A 1 93 ? 11.916 -0.653 0.476 1.00 96.06 93 ARG A O 1
ATOM 746 N N . LEU A 1 94 ? 9.857 -0.485 -0.422 1.00 95.38 94 LEU A N 1
ATOM 747 C CA . LEU A 1 94 ? 10.288 -0.601 -1.816 1.00 95.38 94 LEU A CA 1
ATOM 748 C C . LEU A 1 94 ? 11.186 0.565 -2.242 1.00 95.38 94 LEU A C 1
ATOM 750 O O . LEU A 1 94 ? 12.253 0.322 -2.802 1.00 95.38 94 LEU A O 1
ATOM 754 N N . VAL A 1 95 ? 10.807 1.806 -1.917 1.00 92.69 95 VAL A N 1
ATOM 755 C CA . VAL A 1 95 ? 11.615 3.006 -2.212 1.00 92.69 95 VAL A CA 1
ATOM 756 C C . VAL A 1 95 ? 12.980 2.947 -1.524 1.00 92.69 95 VAL A C 1
ATOM 758 O O . VAL A 1 95 ? 13.986 3.337 -2.106 1.00 92.69 95 VAL A O 1
ATOM 761 N N . MET A 1 96 ? 13.035 2.407 -0.308 1.00 94.19 96 MET A N 1
ATOM 762 C CA . MET A 1 96 ? 14.285 2.229 0.436 1.00 94.19 96 MET A CA 1
ATOM 763 C C . MET A 1 96 ? 15.104 1.003 0.005 1.00 94.19 96 MET A C 1
ATOM 765 O O . MET A 1 96 ? 16.146 0.736 0.595 1.00 94.19 96 MET A O 1
ATOM 769 N N . GLY A 1 97 ? 14.636 0.216 -0.968 1.00 95.06 97 GLY A N 1
ATOM 770 C CA . GLY A 1 97 ? 15.312 -1.006 -1.417 1.00 95.06 97 GLY A CA 1
ATOM 771 C C . GLY A 1 97 ? 15.158 -2.212 -0.480 1.00 95.06 97 GLY A C 1
ATOM 772 O O . GLY A 1 97 ? 15.720 -3.274 -0.741 1.00 95.06 97 GLY A O 1
ATOM 773 N N . ASN A 1 98 ? 14.344 -2.104 0.571 1.00 96.31 98 ASN A N 1
ATOM 774 C CA . ASN A 1 98 ? 14.103 -3.149 1.568 1.00 96.31 98 ASN A CA 1
ATOM 775 C C . ASN A 1 98 ? 13.058 -4.173 1.082 1.00 96.31 98 ASN A C 1
ATOM 777 O O . ASN A 1 98 ? 12.020 -4.379 1.714 1.00 96.31 98 ASN A O 1
ATOM 781 N N . LYS A 1 99 ? 13.327 -4.823 -0.057 1.00 95.75 99 LYS A N 1
ATOM 782 C CA . LYS A 1 99 ? 12.373 -5.691 -0.779 1.00 95.75 99 LYS A CA 1
ATOM 783 C C . LYS A 1 99 ? 11.880 -6.881 0.050 1.00 95.75 99 LYS A C 1
ATOM 785 O O . LYS A 1 99 ? 10.701 -7.209 -0.004 1.00 95.75 99 LYS A O 1
ATOM 790 N N . SER A 1 100 ? 12.759 -7.508 0.837 1.00 96.50 100 SER A N 1
ATOM 791 C CA . SER A 1 100 ? 12.387 -8.643 1.702 1.00 96.50 100 SER A CA 1
ATOM 792 C C . SER A 1 100 ? 11.333 -8.237 2.737 1.00 96.50 100 SER A C 1
ATOM 794 O O . SER A 1 100 ? 10.295 -8.883 2.863 1.00 96.50 100 SER A O 1
ATOM 796 N N . ILE A 1 101 ? 11.545 -7.094 3.397 1.00 96.69 101 ILE A N 1
ATOM 797 C CA . ILE A 1 101 ? 10.595 -6.553 4.373 1.00 96.69 101 ILE A CA 1
ATOM 798 C C . ILE A 1 101 ? 9.295 -6.151 3.667 1.00 96.69 101 ILE A C 1
ATOM 800 O O . ILE A 1 101 ? 8.219 -6.482 4.144 1.00 96.69 101 ILE A O 1
ATOM 804 N N . ALA A 1 102 ? 9.369 -5.515 2.492 1.00 97.12 102 ALA A N 1
ATOM 805 C CA . ALA A 1 102 ? 8.174 -5.179 1.713 1.00 97.12 102 ALA A CA 1
ATOM 806 C C . ALA A 1 102 ? 7.298 -6.413 1.423 1.00 97.12 102 ALA A C 1
ATOM 808 O O . ALA A 1 102 ? 6.078 -6.340 1.540 1.00 97.12 102 ALA A O 1
ATOM 809 N N . LEU A 1 103 ? 7.913 -7.551 1.086 1.00 96.44 103 LEU A N 1
ATOM 810 C CA . LEU A 1 103 ? 7.195 -8.802 0.838 1.00 96.44 103 LEU A CA 1
ATOM 811 C C . LEU A 1 103 ? 6.547 -9.363 2.114 1.00 96.44 103 LEU A C 1
ATOM 813 O O . LEU A 1 103 ? 5.414 -9.843 2.067 1.00 96.44 103 LEU A O 1
ATOM 817 N N . GLN A 1 104 ? 7.233 -9.273 3.257 1.00 96.94 104 GLN A N 1
ATOM 818 C CA . GLN A 1 104 ? 6.668 -9.667 4.553 1.00 96.94 104 GLN A CA 1
ATOM 819 C C . GLN A 1 104 ? 5.435 -8.827 4.905 1.00 96.94 104 GLN A C 1
ATOM 821 O O . GLN A 1 104 ? 4.411 -9.382 5.298 1.00 96.94 104 GLN A O 1
ATOM 826 N N . GLU A 1 105 ? 5.496 -7.512 4.703 1.00 96.06 105 GLU A N 1
ATOM 827 C CA . GLU A 1 105 ? 4.357 -6.617 4.930 1.00 96.06 105 GLU A CA 1
ATOM 828 C C . GLU A 1 105 ? 3.200 -6.920 3.964 1.00 96.06 105 GLU A C 1
ATOM 830 O O . GLU A 1 105 ? 2.050 -6.994 4.388 1.00 96.06 105 GLU A O 1
ATOM 835 N N . MET A 1 106 ? 3.472 -7.213 2.685 1.00 96.69 106 MET A N 1
ATOM 836 C CA . MET A 1 106 ? 2.423 -7.654 1.749 1.00 96.69 106 MET A CA 1
ATOM 837 C C . MET A 1 106 ? 1.744 -8.956 2.189 1.00 96.69 106 MET A C 1
ATOM 839 O O . MET A 1 106 ? 0.533 -9.099 2.026 1.00 96.69 106 MET A O 1
ATOM 843 N N . SER A 1 107 ? 2.487 -9.898 2.775 1.00 96.38 107 SER A N 1
ATOM 844 C CA . SER A 1 107 ? 1.893 -11.111 3.349 1.00 96.38 107 SER A CA 1
ATOM 845 C C . SER A 1 107 ? 0.910 -10.777 4.480 1.00 96.38 107 SER A C 1
ATOM 847 O O . SER A 1 107 ? -0.177 -11.355 4.555 1.00 96.38 107 SER A O 1
ATOM 849 N N . GLN A 1 108 ? 1.237 -9.787 5.320 1.00 96.19 108 GLN A N 1
ATOM 850 C CA . GLN A 1 108 ? 0.329 -9.310 6.368 1.00 96.19 108 GLN A CA 1
ATOM 851 C C . GLN A 1 108 ? -0.934 -8.668 5.782 1.00 96.19 108 GLN A C 1
ATOM 853 O O . GLN A 1 108 ? -2.033 -8.953 6.255 1.00 96.19 108 GLN A O 1
ATOM 858 N N . VAL A 1 109 ? -0.798 -7.864 4.722 1.00 94.94 109 VAL A N 1
ATOM 859 C CA . VAL A 1 109 ? -1.931 -7.272 3.988 1.00 94.94 109 VAL A CA 1
ATOM 860 C C . VAL A 1 109 ? -2.875 -8.369 3.478 1.00 94.94 109 VAL A C 1
ATOM 862 O O . VAL A 1 109 ? -4.083 -8.298 3.697 1.00 94.94 109 VAL A O 1
ATOM 865 N N . ILE A 1 110 ? -2.339 -9.423 2.852 1.00 94.12 110 ILE A N 1
ATOM 866 C CA . ILE A 1 110 ? -3.140 -10.550 2.345 1.00 94.12 110 ILE A CA 1
ATOM 867 C C . ILE A 1 110 ? -3.817 -11.306 3.496 1.00 94.12 110 ILE A C 1
ATOM 869 O O . ILE A 1 110 ? -5.008 -11.603 3.414 1.00 94.12 110 ILE A O 1
ATOM 873 N N . SER A 1 111 ? -3.090 -11.582 4.583 1.00 95.25 111 SER A N 1
ATOM 874 C CA . SER A 1 111 ? -3.647 -12.228 5.779 1.00 95.25 111 SER A CA 1
ATOM 875 C C . SER A 1 111 ? -4.820 -11.432 6.361 1.00 95.25 111 SER A C 1
ATOM 877 O O . SER A 1 111 ? -5.874 -11.999 6.654 1.00 95.25 111 SER A O 1
ATOM 879 N N . LEU A 1 112 ? -4.683 -10.107 6.451 1.00 93.88 112 LEU A N 1
ATOM 880 C CA . LEU A 1 112 ? -5.736 -9.218 6.935 1.00 93.88 112 LEU A CA 1
ATOM 881 C C . LEU A 1 112 ? -6.957 -9.208 6.001 1.00 93.88 112 LEU A C 1
ATOM 883 O O . LEU A 1 112 ? -8.096 -9.261 6.463 1.00 93.88 112 LEU A O 1
ATOM 887 N N . CYS A 1 113 ? -6.730 -9.204 4.688 1.00 92.38 113 CYS A N 1
ATOM 888 C CA . CYS A 1 113 ? -7.782 -9.311 3.679 1.00 92.38 113 CYS A CA 1
ATOM 889 C C . CYS A 1 113 ? -8.516 -10.663 3.715 1.00 92.38 113 CYS A C 1
ATOM 891 O O . CYS A 1 113 ? -9.722 -10.701 3.490 1.00 92.38 113 CYS A O 1
ATOM 893 N N . HIS A 1 114 ? -7.833 -11.768 4.032 1.00 92.19 114 HIS A N 1
ATOM 894 C CA . HIS A 1 114 ? -8.486 -13.066 4.239 1.00 92.19 114 HIS A CA 1
ATOM 895 C C . HIS A 1 114 ? -9.345 -13.092 5.508 1.00 92.19 114 HIS A C 1
ATOM 897 O O . HIS A 1 114 ? -10.421 -13.684 5.502 1.00 92.19 114 HIS A O 1
ATOM 903 N N . GLN A 1 115 ? -8.901 -12.428 6.579 1.00 92.62 115 GLN A N 1
ATOM 904 C CA . GLN A 1 115 ? -9.687 -12.28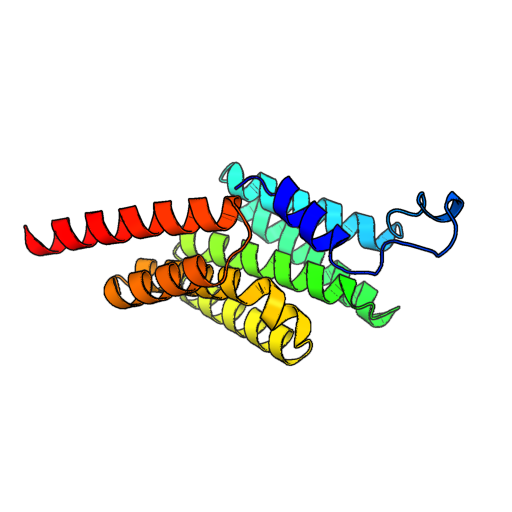4 7.810 1.00 92.62 115 GLN A CA 1
ATOM 905 C C . GLN A 1 115 ? -10.925 -11.397 7.605 1.00 92.62 115 GLN A C 1
ATOM 907 O O . GLN A 1 115 ? -11.949 -11.594 8.260 1.00 92.62 115 GLN A O 1
ATOM 912 N N . HIS A 1 116 ? -10.853 -10.441 6.676 1.00 89.31 116 HIS A N 1
ATOM 913 C CA . HIS A 1 116 ? -11.935 -9.514 6.356 1.00 89.31 116 HIS A CA 1
ATOM 914 C C . HIS A 1 116 ? -12.180 -9.445 4.837 1.00 89.31 116 HIS A C 1
ATOM 916 O O . HIS A 1 116 ? -11.770 -8.475 4.194 1.00 89.31 116 HIS A O 1
ATOM 922 N N . PRO A 1 117 ? -12.900 -10.422 4.246 1.00 89.56 117 PRO A N 1
ATOM 923 C CA . PRO A 1 117 ? -13.088 -10.525 2.795 1.00 89.56 117 PRO A CA 1
ATOM 924 C C . PRO A 1 117 ? -13.593 -9.260 2.071 1.00 89.56 117 PRO A C 1
ATOM 926 O O . PRO A 1 117 ? -13.154 -9.028 0.944 1.00 89.56 117 PRO A O 1
ATOM 929 N N . PRO A 1 118 ? -14.450 -8.397 2.665 1.00 88.75 118 PRO A N 1
ATOM 930 C CA . PRO A 1 118 ? -14.829 -7.134 2.028 1.00 88.75 118 PRO A CA 1
ATOM 931 C C . PRO A 1 118 ? -13.637 -6.215 1.729 1.00 88.75 118 PRO A C 1
ATOM 933 O O . PRO A 1 118 ? -13.632 -5.535 0.705 1.00 88.75 118 PRO A O 1
ATOM 936 N N . LEU A 1 119 ? -12.596 -6.236 2.572 1.00 86.06 119 LEU A N 1
ATOM 937 C CA . LEU A 1 119 ? -11.379 -5.456 2.341 1.00 86.06 119 LEU A CA 1
ATOM 938 C C . LEU A 1 119 ? -10.646 -5.925 1.088 1.00 86.06 119 LEU A C 1
ATOM 940 O O . LEU A 1 119 ? -10.151 -5.093 0.331 1.00 86.06 119 LEU A O 1
ATOM 944 N N . LEU A 1 120 ? -10.626 -7.237 0.830 1.00 88.56 120 LEU A N 1
ATOM 945 C CA . LEU A 1 120 ? -9.997 -7.785 -0.368 1.00 88.56 120 LEU A CA 1
ATOM 946 C C . LEU A 1 120 ? -10.663 -7.256 -1.635 1.00 88.56 120 LEU A C 1
ATOM 948 O O . LEU A 1 120 ? -9.965 -6.953 -2.592 1.00 88.56 120 LEU A O 1
ATOM 952 N N . VAL A 1 121 ? -11.994 -7.145 -1.649 1.00 87.00 121 VAL A N 1
ATOM 953 C CA . VAL A 1 121 ? -12.738 -6.647 -2.814 1.00 87.00 121 VAL A CA 1
ATOM 954 C C . VAL A 1 121 ? -12.395 -5.183 -3.074 1.00 87.00 121 VAL A C 1
ATOM 956 O O . VAL A 1 121 ? -12.014 -4.842 -4.193 1.00 87.00 121 VAL A O 1
ATOM 959 N N . THR A 1 122 ? -12.461 -4.344 -2.039 1.00 87.00 122 THR A N 1
ATOM 960 C CA . THR A 1 122 ? -12.205 -2.902 -2.151 1.00 87.00 122 THR A CA 1
ATOM 961 C C . THR A 1 122 ? -10.746 -2.596 -2.497 1.00 87.00 122 THR A C 1
ATOM 963 O O . THR A 1 122 ? -10.472 -1.779 -3.372 1.00 87.00 122 THR A O 1
ATOM 966 N N . HIS A 1 123 ? -9.792 -3.284 -1.864 1.00 88.75 123 HIS A N 1
ATOM 967 C CA . HIS A 1 123 ? -8.359 -3.007 -2.011 1.00 88.75 123 HIS A CA 1
ATOM 968 C C . HIS A 1 123 ? -7.666 -3.867 -3.073 1.00 88.75 123 HIS A C 1
ATOM 970 O O . HIS A 1 123 ? -6.470 -3.706 -3.318 1.00 88.75 123 HIS A O 1
ATOM 976 N N . ARG A 1 124 ? -8.386 -4.750 -3.777 1.00 92.00 124 ARG A N 1
ATOM 977 C CA . ARG A 1 124 ? -7.810 -5.587 -4.844 1.00 92.00 124 ARG A CA 1
ATOM 978 C C . ARG A 1 124 ? -6.977 -4.806 -5.870 1.00 92.00 124 ARG A C 1
ATOM 980 O O . ARG A 1 124 ? -5.881 -5.265 -6.196 1.00 92.00 124 ARG A O 1
ATOM 987 N N . PRO A 1 125 ? -7.429 -3.646 -6.389 1.00 93.50 125 PRO A N 1
ATOM 988 C CA . PRO A 1 125 ? -6.636 -2.879 -7.350 1.00 93.50 125 PRO A CA 1
ATOM 989 C C . PRO A 1 125 ? -5.335 -2.339 -6.732 1.00 93.50 125 PRO A C 1
ATOM 991 O O . PRO A 1 125 ? -4.295 -2.290 -7.395 1.00 93.50 125 PRO A O 1
ATOM 994 N N . GLN A 1 126 ? -5.375 -1.975 -5.447 1.00 93.81 126 GLN A N 1
ATOM 995 C CA . GLN A 1 126 ? -4.213 -1.505 -4.696 1.00 93.81 126 GLN A CA 1
ATOM 996 C C . GLN A 1 126 ? -3.208 -2.645 -4.478 1.00 93.81 126 GLN A C 1
ATOM 998 O O . GLN A 1 126 ? -2.016 -2.454 -4.697 1.00 93.81 126 GLN A O 1
ATOM 1003 N N . LEU A 1 127 ? -3.675 -3.858 -4.163 1.00 95.00 127 LEU A N 1
ATOM 1004 C CA . LEU A 1 127 ? -2.829 -5.054 -4.058 1.00 95.00 127 LEU A CA 1
ATOM 1005 C C . LEU A 1 127 ? -2.085 -5.364 -5.357 1.00 95.00 127 LEU A C 1
ATOM 1007 O O . LEU A 1 127 ? -0.874 -5.578 -5.338 1.00 95.00 127 LEU A O 1
ATOM 1011 N N . HIS A 1 128 ? -2.794 -5.345 -6.487 1.00 97.00 128 HIS A N 1
ATOM 1012 C CA . HIS A 1 128 ? -2.174 -5.511 -7.801 1.00 97.00 128 HIS A CA 1
ATOM 1013 C C . HIS A 1 128 ? -1.123 -4.422 -8.059 1.00 97.00 128 HIS A C 1
ATOM 1015 O O . HIS A 1 128 ? -0.026 -4.718 -8.521 1.00 97.00 128 HIS A O 1
ATOM 1021 N N . THR A 1 129 ? -1.395 -3.176 -7.670 1.00 97.06 129 THR A N 1
ATOM 1022 C CA . THR A 1 129 ? -0.408 -2.089 -7.754 1.00 97.06 129 THR A CA 1
ATOM 1023 C C . THR A 1 129 ? 0.842 -2.372 -6.912 1.00 97.06 129 THR A C 1
ATOM 1025 O O . THR A 1 129 ? 1.954 -2.217 -7.412 1.00 97.06 129 THR A O 1
ATOM 1028 N N . LEU A 1 130 ? 0.697 -2.828 -5.663 1.00 96.81 130 LEU A N 1
ATOM 1029 C CA . LEU A 1 130 ? 1.836 -3.156 -4.793 1.00 96.81 130 LEU A CA 1
ATOM 1030 C C . LEU A 1 130 ? 2.676 -4.316 -5.347 1.00 96.81 130 LEU A C 1
ATOM 1032 O O . LEU A 1 130 ? 3.906 -4.238 -5.343 1.00 96.81 130 LEU A O 1
ATOM 1036 N N . LEU A 1 131 ? 2.027 -5.358 -5.875 1.00 97.69 131 LEU A N 1
ATOM 1037 C CA . LEU A 1 131 ? 2.705 -6.471 -6.545 1.00 97.69 131 LEU A CA 1
ATOM 1038 C C . LEU A 1 131 ? 3.429 -6.014 -7.817 1.00 97.69 131 LEU A C 1
ATOM 1040 O O . LEU A 1 131 ? 4.550 -6.453 -8.069 1.00 97.69 131 LEU A O 1
ATOM 1044 N N . GLY A 1 132 ? 2.830 -5.103 -8.588 1.00 97.56 132 GLY A N 1
ATOM 1045 C CA . GLY A 1 132 ? 3.462 -4.495 -9.759 1.00 97.56 132 GLY A CA 1
ATOM 1046 C C . GLY A 1 132 ? 4.724 -3.712 -9.395 1.00 97.56 132 GLY A C 1
ATOM 1047 O O . GLY A 1 132 ? 5.774 -3.916 -10.003 1.00 97.56 132 GLY A O 1
ATOM 1048 N N . LEU A 1 133 ? 4.665 -2.889 -8.342 1.00 96.81 133 LEU A N 1
ATOM 1049 C CA . LEU A 1 133 ? 5.830 -2.160 -7.824 1.00 96.81 133 LEU A CA 1
ATOM 1050 C C . LEU A 1 133 ? 6.935 -3.112 -7.339 1.00 96.81 133 LEU A C 1
ATOM 1052 O O . LEU A 1 133 ? 8.117 -2.869 -7.588 1.00 96.81 133 LEU A O 1
ATOM 1056 N N . TYR A 1 134 ? 6.567 -4.211 -6.678 1.00 97.81 134 TYR A N 1
ATOM 1057 C CA . TYR A 1 134 ? 7.522 -5.232 -6.255 1.00 97.81 134 TYR A CA 1
ATOM 1058 C C . TYR A 1 134 ? 8.190 -5.920 -7.445 1.00 97.81 134 TYR A C 1
ATOM 1060 O O . TYR A 1 134 ? 9.418 -5.991 -7.493 1.00 97.81 134 TYR A O 1
ATOM 1068 N N . ALA A 1 135 ? 7.406 -6.377 -8.423 1.00 97.12 135 ALA A N 1
ATOM 1069 C CA . ALA A 1 135 ? 7.911 -7.008 -9.638 1.00 97.12 135 ALA A CA 1
ATOM 1070 C C . ALA A 1 135 ? 8.860 -6.073 -10.402 1.00 97.12 135 ALA A C 1
ATOM 1072 O O . ALA A 1 135 ? 9.952 -6.489 -10.788 1.00 97.12 135 ALA A O 1
ATOM 1073 N N . MET A 1 136 ? 8.501 -4.791 -10.519 1.00 94.94 136 MET A N 1
ATOM 1074 C CA . MET A 1 136 ? 9.362 -3.761 -11.100 1.00 94.94 136 MET A CA 1
ATOM 1075 C C . MET A 1 136 ? 10.676 -3.622 -10.318 1.00 94.94 136 MET A C 1
ATOM 1077 O O . MET A 1 136 ? 11.747 -3.590 -10.917 1.00 94.94 136 MET A O 1
ATOM 1081 N N . SER A 1 137 ? 10.629 -3.646 -8.980 1.00 94.50 137 SER A N 1
ATOM 1082 C CA . SER A 1 137 ? 11.838 -3.620 -8.140 1.00 94.50 137 SER A CA 1
ATOM 1083 C C . SER A 1 137 ? 12.736 -4.852 -8.326 1.00 94.50 137 SER A C 1
ATOM 1085 O O . SER A 1 137 ? 13.935 -4.793 -8.047 1.00 94.50 137 SER A O 1
ATOM 1087 N N . MET A 1 138 ? 12.176 -5.968 -8.796 1.00 94.88 138 MET A N 1
ATOM 1088 C CA . MET A 1 138 ? 12.882 -7.215 -9.103 1.00 94.88 138 MET A CA 1
ATOM 1089 C C . MET A 1 138 ? 13.293 -7.323 -10.581 1.00 94.88 138 MET A C 1
ATOM 1091 O O . MET A 1 138 ? 13.812 -8.357 -10.986 1.00 94.88 138 MET A O 1
ATOM 1095 N N . ASN A 1 139 ? 13.099 -6.264 -11.378 1.00 93.06 139 ASN A N 1
ATOM 1096 C CA . ASN A 1 139 ? 13.290 -6.240 -12.834 1.00 93.06 139 ASN A CA 1
ATOM 1097 C C . ASN A 1 139 ? 12.415 -7.242 -13.614 1.00 93.06 139 ASN A C 1
ATOM 1099 O O . ASN A 1 139 ? 12.691 -7.552 -14.772 1.00 93.06 139 ASN A O 1
ATOM 1103 N N . CYS A 1 140 ? 11.329 -7.729 -13.015 1.00 95.06 140 CYS A N 1
ATOM 1104 C CA . CYS A 1 140 ? 10.368 -8.617 -13.662 1.00 95.06 140 CYS A CA 1
ATOM 1105 C C . CYS A 1 140 ? 9.311 -7.787 -14.409 1.00 95.06 140 CYS A C 1
ATOM 1107 O O . CYS A 1 140 ? 8.173 -7.668 -13.955 1.00 95.06 140 CYS A O 1
ATOM 1109 N N . MET A 1 141 ? 9.697 -7.186 -15.538 1.00 94.88 141 MET A N 1
ATOM 1110 C CA . MET A 1 141 ? 8.870 -6.203 -16.260 1.00 94.88 141 MET A CA 1
ATOM 1111 C C . MET A 1 141 ? 7.541 -6.776 -16.768 1.00 94.88 141 MET A C 1
ATOM 1113 O O . MET A 1 141 ? 6.508 -6.139 -16.597 1.00 94.88 141 MET A O 1
ATOM 1117 N N . GLU A 1 142 ? 7.539 -8.000 -17.298 1.00 95.69 142 GLU A N 1
ATOM 1118 C CA . GLU A 1 142 ? 6.316 -8.675 -17.764 1.00 95.69 142 GLU A CA 1
ATOM 1119 C C . GLU A 1 142 ? 5.323 -8.918 -16.615 1.00 95.69 142 GLU A C 1
ATOM 1121 O O . GLU A 1 142 ? 4.127 -8.644 -16.724 1.00 95.69 142 GLU A O 1
ATOM 1126 N N . ALA A 1 143 ? 5.828 -9.359 -15.458 1.00 97.31 143 ALA A N 1
ATOM 1127 C CA . ALA A 1 143 ? 5.003 -9.520 -14.268 1.00 97.31 143 ALA A CA 1
ATOM 1128 C C . ALA A 1 143 ? 4.478 -8.164 -13.770 1.00 97.31 143 ALA A C 1
ATOM 1130 O O . ALA A 1 143 ? 3.310 -8.063 -13.401 1.00 97.31 143 ALA A O 1
ATOM 1131 N N . ALA A 1 144 ? 5.304 -7.115 -13.788 1.00 97.75 144 ALA A N 1
ATOM 1132 C CA . ALA A 1 144 ? 4.882 -5.772 -13.404 1.00 97.75 144 ALA A CA 1
ATOM 1133 C C . ALA A 1 144 ? 3.756 -5.247 -14.312 1.00 97.75 144 ALA A C 1
ATOM 1135 O O . ALA A 1 144 ? 2.737 -4.770 -13.811 1.00 97.75 144 ALA A O 1
ATOM 1136 N N . GLU A 1 145 ? 3.898 -5.402 -15.630 1.00 97.88 145 GLU A N 1
ATOM 1137 C CA . GLU A 1 145 ? 2.889 -5.043 -16.632 1.00 97.88 145 GLU A CA 1
ATOM 1138 C C . GLU A 1 145 ? 1.555 -5.757 -16.383 1.00 97.88 145 GLU A C 1
ATOM 1140 O O . GLU A 1 145 ? 0.502 -5.111 -16.318 1.00 97.88 145 GLU A O 1
ATOM 1145 N N . ALA A 1 146 ? 1.593 -7.078 -16.179 1.00 98.31 146 ALA A N 1
ATOM 1146 C CA . ALA A 1 146 ? 0.400 -7.875 -15.912 1.00 98.31 146 ALA A CA 1
ATOM 1147 C C . ALA A 1 146 ? -0.337 -7.390 -14.652 1.00 98.31 146 ALA A C 1
ATOM 1149 O O . ALA A 1 146 ? -1.566 -7.268 -14.646 1.00 98.31 146 ALA A O 1
ATOM 1150 N N . GLN A 1 147 ? 0.410 -7.065 -13.593 1.00 98.31 147 GLN A N 1
ATOM 1151 C CA . GLN A 1 147 ? -0.158 -6.579 -12.337 1.00 98.31 147 GLN A CA 1
ATOM 1152 C C . GLN A 1 147 ? -0.744 -5.166 -12.472 1.00 98.31 147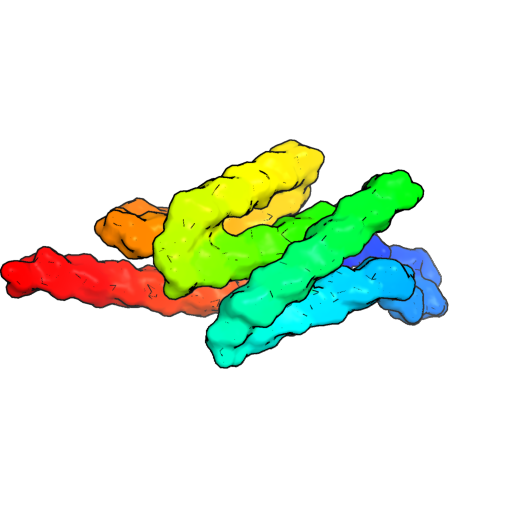 GLN A C 1
ATOM 1154 O O . GLN A 1 147 ? -1.881 -4.942 -12.058 1.00 98.31 147 GLN A O 1
ATOM 1159 N N . PHE A 1 148 ? -0.045 -4.219 -13.105 1.00 98.06 148 PHE A N 1
ATOM 1160 C CA . PHE A 1 148 ? -0.596 -2.875 -13.325 1.00 98.06 148 PHE A CA 1
ATOM 1161 C C . PHE A 1 148 ? -1.821 -2.898 -14.245 1.00 98.06 148 PHE A C 1
ATOM 1163 O O . PHE A 1 148 ? -2.806 -2.219 -13.964 1.00 98.06 148 PHE A O 1
ATOM 1170 N N . THR A 1 149 ? -1.829 -3.741 -15.278 1.00 97.94 149 THR A N 1
ATOM 1171 C CA . THR A 1 149 ? -3.002 -3.926 -16.147 1.00 97.94 149 THR A CA 1
ATOM 1172 C C . THR A 1 149 ? -4.196 -4.489 -15.372 1.00 97.94 149 THR A C 1
ATOM 1174 O O . THR A 1 149 ? -5.328 -4.029 -15.544 1.00 97.94 149 THR A O 1
ATOM 1177 N N . ALA A 1 150 ? -3.967 -5.449 -14.469 1.00 97.88 150 ALA A N 1
ATOM 1178 C CA . ALA A 1 150 ? -5.009 -5.948 -13.575 1.00 97.88 150 ALA A CA 1
ATOM 1179 C C . ALA A 1 150 ? -5.535 -4.845 -12.638 1.00 97.88 150 ALA A C 1
ATOM 1181 O O . ALA A 1 150 ? -6.750 -4.709 -12.486 1.00 97.88 150 ALA A O 1
ATOM 1182 N N . ALA A 1 151 ? -4.652 -4.016 -12.071 1.00 96.38 151 ALA A N 1
ATOM 1183 C CA . ALA A 1 151 ? -5.045 -2.876 -11.245 1.00 96.38 151 ALA A CA 1
ATOM 1184 C C . ALA A 1 151 ? -5.924 -1.878 -12.020 1.00 96.38 151 ALA A C 1
ATOM 1186 O O . ALA A 1 151 ? -6.968 -1.469 -11.516 1.00 96.38 151 ALA A O 1
ATOM 1187 N N . LEU A 1 152 ? -5.556 -1.539 -13.261 1.00 96.62 152 LEU A N 1
ATOM 1188 C CA . LEU A 1 152 ? -6.309 -0.613 -14.116 1.00 96.62 152 LEU A CA 1
ATOM 1189 C C . LEU A 1 152 ? -7.712 -1.119 -14.456 1.00 96.62 152 LEU A C 1
ATOM 1191 O O . LEU A 1 152 ? -8.651 -0.331 -14.497 1.00 96.62 152 LEU A O 1
ATOM 1195 N N . ARG A 1 153 ? -7.863 -2.427 -14.680 1.00 96.88 153 ARG A N 1
ATOM 1196 C CA . ARG A 1 153 ? -9.166 -3.045 -14.969 1.00 96.88 153 ARG A CA 1
ATOM 1197 C C . ARG A 1 153 ? -10.106 -3.064 -13.769 1.00 96.88 153 ARG A C 1
ATOM 1199 O O . ARG A 1 153 ? -11.318 -3.076 -13.955 1.00 96.88 153 ARG A O 1
ATOM 1206 N N . LEU A 1 154 ? -9.552 -3.159 -12.563 1.00 93.75 154 LEU A N 1
ATOM 1207 C CA . LEU A 1 154 ? -10.322 -3.323 -11.331 1.00 93.75 154 LEU A CA 1
ATOM 1208 C C . LEU A 1 154 ? -10.558 -1.996 -10.600 1.00 93.75 154 LEU A C 1
ATOM 1210 O O . LEU A 1 154 ? -11.475 -1.906 -9.789 1.00 93.75 154 LEU A O 1
ATOM 1214 N N . SER A 1 155 ? -9.724 -0.984 -10.840 1.00 90.19 155 SER A N 1
ATOM 1215 C CA . SER A 1 155 ? -9.816 0.300 -10.152 1.00 90.19 155 SER A CA 1
ATOM 1216 C C . SER A 1 155 ? -10.960 1.156 -10.689 1.00 90.19 155 SER A C 1
ATOM 1218 O O . SER A 1 155 ? -11.116 1.325 -11.896 1.00 90.19 155 SER A O 1
ATOM 1220 N N . GLN A 1 156 ? -11.711 1.764 -9.773 1.00 86.50 156 GLN A N 1
ATOM 1221 C CA . GLN A 1 156 ? -12.633 2.868 -10.062 1.00 86.50 156 GLN A CA 1
ATOM 1222 C C . GLN A 1 156 ? -12.066 4.220 -9.594 1.00 86.50 156 GLN A C 1
ATOM 1224 O O . GLN A 1 156 ? -12.651 5.272 -9.837 1.00 86.50 156 GLN A O 1
ATOM 1229 N N . GLU A 1 157 ? -10.900 4.202 -8.942 1.00 84.50 157 GLU A N 1
ATOM 1230 C CA . GLU A 1 157 ? -10.287 5.361 -8.307 1.00 84.50 157 GLU A CA 1
ATOM 1231 C C . GLU A 1 157 ? -9.335 6.061 -9.278 1.00 84.50 157 GLU A C 1
ATOM 1233 O O . GLU A 1 157 ? -8.284 5.529 -9.643 1.00 84.50 157 GLU A O 1
ATOM 1238 N N . ARG A 1 158 ? -9.669 7.296 -9.673 1.00 88.81 158 ARG A N 1
ATOM 1239 C CA . ARG A 1 158 ? -8.892 8.068 -10.662 1.00 88.81 158 ARG A CA 1
ATOM 1240 C C . ARG A 1 158 ? -7.424 8.236 -10.269 1.00 88.81 158 ARG A C 1
ATOM 1242 O O . ARG A 1 158 ? -6.548 8.214 -11.135 1.00 88.81 158 ARG A O 1
ATOM 1249 N N . GLU A 1 159 ? -7.146 8.424 -8.983 1.00 86.88 159 GLU A N 1
ATOM 1250 C CA . GLU A 1 159 ? -5.776 8.581 -8.490 1.00 86.88 159 GLU A CA 1
ATOM 1251 C C . GLU A 1 159 ? -4.953 7.305 -8.663 1.00 86.88 159 GLU A C 1
ATOM 1253 O O . GLU A 1 159 ? -3.836 7.362 -9.181 1.00 86.88 159 GLU A O 1
ATOM 1258 N N . LEU A 1 160 ? -5.516 6.157 -8.277 1.00 88.44 160 LEU A N 1
ATOM 1259 C CA . LEU A 1 160 ? -4.861 4.863 -8.430 1.00 88.44 160 LEU A CA 1
ATOM 1260 C C . LEU A 1 160 ? -4.697 4.506 -9.907 1.00 88.44 160 LEU A C 1
ATOM 1262 O O . LEU A 1 160 ? -3.635 4.045 -10.316 1.00 88.44 160 LEU A O 1
ATOM 1266 N N . TRP A 1 161 ? -5.709 4.802 -10.722 1.00 92.62 161 TRP A N 1
ATOM 1267 C CA . TRP A 1 161 ? -5.653 4.623 -12.168 1.00 92.62 161 TRP A CA 1
ATOM 1268 C C . TRP A 1 161 ? -4.525 5.446 -12.805 1.00 92.62 161 TRP A C 1
ATOM 1270 O O . TRP A 1 161 ? -3.753 4.946 -13.623 1.00 92.62 161 TRP A O 1
ATOM 1280 N N . THR A 1 162 ? -4.373 6.706 -12.389 1.00 94.19 162 THR A N 1
ATOM 1281 C CA . THR A 1 162 ? -3.286 7.580 -12.859 1.00 94.19 162 THR A CA 1
ATOM 1282 C C . THR A 1 162 ? -1.929 7.033 -12.419 1.00 94.19 162 THR A C 1
ATOM 1284 O O . THR A 1 162 ? -1.003 6.943 -13.221 1.00 94.19 162 THR A O 1
ATOM 1287 N N . PHE A 1 163 ? -1.816 6.615 -11.157 1.00 93.00 163 PHE A N 1
ATOM 1288 C CA . PHE A 1 163 ? -0.591 6.044 -10.607 1.00 93.00 163 PHE A CA 1
ATOM 1289 C C . PHE A 1 163 ? -0.166 4.757 -11.330 1.00 93.00 163 PHE A C 1
ATOM 1291 O O . PHE A 1 163 ? 1.002 4.619 -11.694 1.00 93.00 163 PHE A O 1
ATOM 1298 N N . ALA A 1 164 ? -1.098 3.837 -11.582 1.00 95.12 164 ALA A N 1
ATOM 1299 C CA . ALA A 1 164 ? -0.821 2.593 -12.292 1.00 95.12 164 ALA A CA 1
ATOM 1300 C C . ALA A 1 164 ? -0.377 2.848 -13.742 1.00 95.12 164 ALA A C 1
ATOM 1302 O O . ALA A 1 164 ? 0.605 2.254 -14.174 1.00 95.12 164 ALA A O 1
ATOM 1303 N N . ASN A 1 165 ? -1.006 3.784 -14.466 1.00 96.94 165 ASN A N 1
ATOM 1304 C CA . ASN A 1 165 ? -0.563 4.148 -15.819 1.00 96.94 165 ASN A CA 1
ATOM 1305 C C . ASN A 1 165 ? 0.835 4.771 -15.850 1.00 96.94 165 ASN A C 1
ATOM 1307 O O . ASN A 1 165 ? 1.622 4.459 -16.740 1.00 96.94 165 ASN A O 1
ATOM 1311 N N . LEU A 1 166 ? 1.164 5.631 -14.881 1.00 96.75 166 LEU A N 1
ATOM 1312 C CA . LEU A 1 166 ? 2.505 6.213 -14.789 1.00 96.75 166 LEU A CA 1
ATOM 1313 C C . LEU A 1 166 ? 3.567 5.132 -14.558 1.00 96.75 166 LEU A C 1
ATOM 1315 O O . LEU A 1 166 ? 4.601 5.141 -15.220 1.00 96.75 166 LEU A O 1
ATOM 1319 N N . ASN A 1 167 ? 3.304 4.174 -13.668 1.00 96.25 167 ASN A N 1
ATOM 1320 C CA . ASN A 1 167 ? 4.231 3.064 -13.443 1.00 96.25 167 ASN A CA 1
ATOM 1321 C C . ASN A 1 167 ? 4.309 2.119 -14.648 1.00 96.25 167 ASN A C 1
ATOM 1323 O O . ASN A 1 167 ? 5.393 1.652 -14.982 1.00 96.25 167 ASN A O 1
ATOM 1327 N N . LEU A 1 168 ? 3.201 1.891 -15.353 1.00 96.31 168 LEU A N 1
ATOM 1328 C CA . LEU A 1 168 ? 3.192 1.109 -16.588 1.00 96.31 168 LEU A CA 1
ATOM 1329 C C . LEU A 1 168 ? 4.048 1.763 -17.686 1.00 96.31 168 LEU A C 1
ATOM 1331 O O . LEU A 1 168 ? 4.818 1.085 -18.360 1.00 96.31 168 LEU A O 1
ATOM 1335 N N . ALA A 1 169 ? 3.987 3.092 -17.817 1.00 96.88 169 ALA A N 1
ATOM 1336 C CA . ALA A 1 169 ? 4.861 3.830 -18.726 1.00 96.88 169 ALA A CA 1
ATOM 1337 C C . ALA A 1 169 ? 6.348 3.648 -18.367 1.00 96.88 169 ALA A C 1
ATOM 1339 O O . ALA A 1 169 ? 7.171 3.449 -19.260 1.00 96.88 169 ALA A O 1
ATOM 1340 N N . ILE A 1 170 ? 6.693 3.652 -17.072 1.00 95.12 170 ILE A N 1
ATOM 1341 C CA . ILE A 1 170 ? 8.061 3.369 -16.605 1.00 95.12 170 ILE A CA 1
ATOM 1342 C C . ILE A 1 170 ? 8.488 1.951 -17.003 1.00 95.12 170 ILE A C 1
ATOM 1344 O O . ILE A 1 170 ? 9.586 1.783 -17.530 1.00 95.12 170 ILE A O 1
ATOM 1348 N N . VAL A 1 171 ? 7.628 0.945 -16.808 1.00 95.19 171 VAL A N 1
ATOM 1349 C CA . VAL A 1 171 ? 7.905 -0.448 -17.205 1.00 95.19 171 VAL A CA 1
ATOM 1350 C C . VAL A 1 171 ? 8.254 -0.535 -18.692 1.00 95.19 171 VAL A C 1
ATOM 1352 O O . VAL A 1 171 ? 9.276 -1.125 -19.043 1.00 95.19 171 VAL A O 1
ATOM 1355 N N . TYR A 1 172 ? 7.471 0.104 -19.565 1.00 94.00 172 TYR A N 1
ATOM 1356 C CA . TYR A 1 172 ? 7.739 0.088 -21.006 1.00 94.00 172 TYR A CA 1
ATOM 1357 C C . TYR A 1 172 ? 9.030 0.811 -21.392 1.00 94.00 172 TYR A C 1
ATOM 1359 O O . TYR A 1 172 ? 9.774 0.315 -22.240 1.00 94.00 172 TYR A O 1
ATOM 1367 N N . LEU A 1 173 ? 9.333 1.946 -20.756 1.00 93.19 173 LEU A N 1
ATOM 1368 C CA . LEU A 1 173 ? 10.593 2.654 -20.984 1.00 93.19 173 LEU A CA 1
ATOM 1369 C C . LEU A 1 173 ? 11.794 1.790 -20.580 1.00 93.19 173 LEU A C 1
ATOM 1371 O O . LEU A 1 173 ? 12.734 1.639 -21.358 1.00 93.19 173 LEU A O 1
ATOM 1375 N N . LEU A 1 174 ? 11.754 1.175 -19.396 1.00 89.19 174 LEU A N 1
ATOM 1376 C CA . LEU A 1 174 ? 12.839 0.322 -18.903 1.00 89.19 174 LEU A CA 1
ATOM 1377 C C . LEU A 1 174 ? 13.014 -0.947 -19.748 1.00 89.19 174 LEU A C 1
ATOM 1379 O O . LEU A 1 174 ? 14.144 -1.341 -20.035 1.00 89.19 174 LEU A O 1
ATOM 1383 N N . ALA A 1 175 ? 11.914 -1.559 -20.193 1.00 86.88 175 ALA A N 1
ATOM 1384 C CA . ALA A 1 175 ? 11.953 -2.722 -21.075 1.00 86.88 175 ALA A CA 1
ATOM 1385 C C . ALA A 1 175 ? 12.572 -2.402 -22.446 1.00 86.88 175 ALA A C 1
ATOM 1387 O O . ALA A 1 175 ? 13.228 -3.261 -23.036 1.00 86.88 175 ALA A O 1
ATOM 1388 N N . LEU A 1 176 ? 12.390 -1.177 -22.952 1.00 86.69 176 LEU A N 1
ATOM 1389 C CA . LEU A 1 176 ? 13.038 -0.721 -24.179 1.00 86.69 176 LEU A CA 1
ATOM 1390 C C . LEU A 1 176 ? 14.552 -0.573 -23.987 1.00 86.69 176 LEU A C 1
ATOM 1392 O O . LEU A 1 176 ? 15.312 -1.09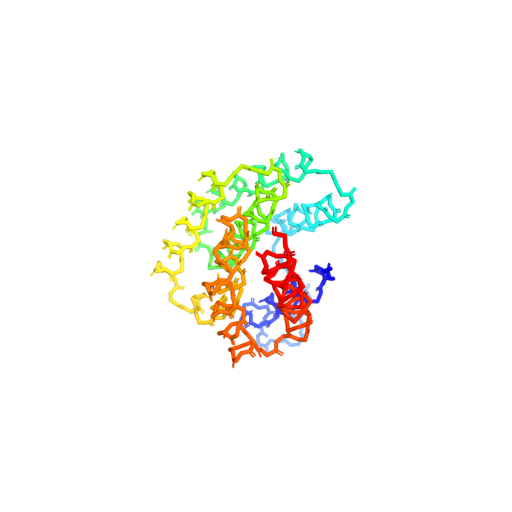6 -24.797 1.00 86.69 176 LEU A O 1
ATOM 1396 N N . PHE A 1 177 ? 14.997 0.083 -22.910 1.00 83.00 177 PHE A N 1
ATOM 1397 C CA . PHE A 1 177 ? 16.430 0.251 -22.638 1.00 83.00 177 PHE A CA 1
ATOM 1398 C C . PHE A 1 177 ? 17.160 -1.088 -22.486 1.00 83.00 177 PHE A C 1
ATOM 1400 O O . PHE A 1 177 ? 18.260 -1.240 -23.007 1.00 83.00 177 PHE A O 1
ATOM 1407 N N . ALA A 1 178 ? 16.527 -2.081 -21.857 1.00 77.62 178 ALA A N 1
ATOM 1408 C CA . ALA A 1 178 ? 17.093 -3.421 -21.708 1.00 77.62 178 ALA A CA 1
ATOM 1409 C C . ALA A 1 178 ? 17.259 -4.193 -23.034 1.00 77.62 178 ALA A C 1
ATOM 1411 O O . ALA A 1 178 ? 17.976 -5.185 -23.066 1.00 77.62 178 ALA A O 1
ATOM 1412 N N . LYS A 1 179 ? 16.587 -3.774 -24.116 1.00 71.88 179 LYS A N 1
ATOM 1413 C CA . LYS A 1 179 ? 16.703 -4.394 -25.449 1.00 71.88 179 LYS A CA 1
ATOM 1414 C C . LYS A 1 179 ? 17.745 -3.725 -26.349 1.00 71.88 179 LYS A C 1
ATOM 1416 O O . LYS A 1 179 ? 18.051 -4.273 -27.403 1.00 71.88 179 LYS A O 1
ATOM 1421 N N . VAL A 1 180 ? 18.215 -2.530 -25.988 1.00 70.56 180 VAL A N 1
ATOM 1422 C CA . VAL A 1 180 ? 19.093 -1.695 -26.831 1.00 70.56 180 VAL A CA 1
ATOM 1423 C C . VAL A 1 180 ? 20.550 -1.695 -26.343 1.00 70.56 180 VAL A C 1
ATOM 1425 O O . VAL A 1 180 ? 21.436 -1.351 -27.121 1.00 70.56 180 VAL A O 1
ATOM 1428 N N . GLY A 1 181 ? 20.806 -2.080 -25.089 1.00 51.81 181 GLY A N 1
ATOM 1429 C CA . GLY A 1 181 ? 22.154 -2.298 -24.542 1.00 51.81 181 GLY A CA 1
ATOM 1430 C C . GLY A 1 181 ? 22.586 -3.752 -24.643 1.00 51.81 181 GLY A C 1
ATOM 1431 O O . GLY A 1 181 ? 23.788 -3.972 -24.901 1.00 51.81 181 GLY A O 1
#

Secondary structure (DSSP, 8-state):
--HHHHHHHHHHHSTTS--SSGGGGG--S-HHHHHHHHHHHHHHHHHHTT-HHHHHHHHHHHHHHHHHHHHH---HHHHHHHHHHHHHHHHHHHHTT-HHHHHHHHHHHHHHHHHSHHHHHHHHHHHHHHHHHHHHHTT-HHHHHHHHHHHHHH---HHHHHHHHHHHHHHHHHHHHHHH-

pLDDT: mean 85.91, std 17.31, range [37.34, 98.31]

Organism: Diaphorina citri (NCBI:txid121845)

=== Feature glossary ===
Feature key, reading from the visual/contextual features back to the raw sequence:

Rendered structure images. Six rendered views show the 3D structure from the faces of a cube — i.e. along ±x, ±y, ±z. Rendering representation is drawn randomly per protein from cartoon (secondary-structure ribbons), sticks (backbone bonds), or molecular surface; coloring is either N→C rainbow (blue at the N-terminus through red at the C-terminus) or one color per chain.

Contact-map, Ramachandran, and PAE plots. The contact map is a binary N×N matrix image: pixel (i, j) is dark where Cα_i and Cα_j are within 8 Å and |i−j|>4. Because the |i−j|>4 filter removes local helical contacts, off-diagonal stripes parallel to the main diagonal indicate parallel β-sheets; stripes perpendicular to it indicate antiparallel β-sheets. The Ramachandran plot scatters every residue's (φ, ψ) pair against the sterically allowed regions. The PAE heatmap renders the predicted-aligned-error matrix.

InterPro / GO / CATH / organism. Database cross-references. InterPro integrates a dozen domain/family signature databases into unified entries with residue-range hits. GO terms attach function/process/location labels with evidence codes. CATH codes position the fold in a four-level structural taxonomy. Organism is the NCBI-taxonomy species name.

Nearest PDB structures. The Foldseek neighbor list gives the closest experimentally determined structures in the PDB, ranked by structural alignment. TM-score near 1 means near-identical fold; near 0.3 means only rough topology match. This is how one finds what a novel AlphaFold prediction most resembles in the solved-structure universe.

Predicted aligned error. PAE(i, j) answers: if I align the predicted and true structures on residue i, how far off (in Å) do I expect residue j to be? A block-diagonal PAE matrix with low values on the blocks and high values off-diagonal is the signature of a multi-domain protein with confidently predicted domains but uncertain inter-domain orientation.

Solvent-accessible surface area. Accessible surface area quantifies burial. A residue with SASA near zero is packed into the hydrophobic core; one with SASA >100 Å² sits on the surface. Computed here via the Shrake–Rupley numerical algorithm with a 1.4 Å probe.

B-factor. B-factor (Debye–Waller factor) reflects atomic displacement in the crystal lattice. It is an experimental observable (units Å²), not a prediction; low values mean the atom is pinned down, high values mean it moves or is heterogeneous across the crystal.

pLDDT. For AlphaFold models, the B-factor field carries pLDDT — the model's own estimate of local accuracy on a 0–100 scale. Regions with pLDDT<50 should be treated as essentially unmodeled; they often correspond to intrinsically disordered segments.

Backbone torsions (φ/ψ). φ (phi) and ψ (psi) are the two rotatable backbone dihedrals per residue: φ is the C(i-1)–N–Cα–C torsion, ψ is the N–Cα–C–N(i+1) torsion, both in degrees on (−180°, 180°]. α-helical residues cluster near (−60°, −45°); β-strand residues near (−120°, +130°). A Ramachandran plot is simply a scatter of (φ, ψ) for every residue.

Radius of gyration, Cα contacts, bounding box. Radius of gyration (Rg) is the root-mean-square distance of Cα atoms from their centroid — a single number for overall size and compactness. A globular domain of N residues has Rg ≈ 2.2·N^0.38 Å; an extended or disordered chain has a much larger Rg. The Cα contact count is the number of residue pairs whose Cα atoms are within 8 Å and are more than four positions apart in sequence — a standard proxy for tertiary packing density. The bounding box is the smallest axis-aligned box enclosing all Cα atoms.

Secondary structure (3-state, P-SEA). Three-state secondary structure (P-SEA) collapses the eight DSSP classes into helix (a), strand (b), and coil (c). P-SEA assigns these from Cα geometry alone — distances and angles — without requiring backbone oxygens, so it works on any Cα trace.

Secondary structure (8-state, DSSP). DSSP 8-state secondary structure assigns each residue one of H (α-helix), G (3₁₀-helix), I (π-helix), E (extended β-strand), B (isolated β-bridge), T (hydrogen-bonded turn), S (bend), or '-' (coil). The assignment is computed from backbone hydrogen-bond geometry via the Kabsch–Sander algorithm.

Foldseek 3Di. A 3Di character summarizes, for each residue, the relative orientation of the Cα frame of its nearest spatial neighbor. Because it encodes fold topology rather than chemistry, 3Di alignments detect remote structural similarity that sequence alignment misses.

mmCIF coordinates. The mmCIF block holds the 3D Cartesian coordinates of each backbone atom (N, Cα, C, O) in ångströms. mmCIF is the PDB's canonical archive format — a tagged-loop text representation of the atomic model.

Sequence. Sequence gives the chain of amino acids in standard one-letter code (A=alanine, C=cysteine, …, Y=tyrosine), read N→C. It is the only feature that is directly encoded by the gene; all structural features are derived from the folded form of this sequence.